Protein AF-A0A3C0BAQ3-F1 (afdb_monomer)

Secondary structure (DSSP, 8-state):
-HHHHHTT--SSTHHHHHHHHHHHHHHHHT-HHHHHHHHHHHHHH-TTSHHHHHHH-TTHHHHHHHHHHHHHHHHHHHHHHHHTT-HHHHHHHHHHHHHH---TTHHHHHHHHHHHHHHHHT-HHHHHHHHHHHHHH-TTSTHHHHHHHHHT----------------TTTHHHHHTT--TT----TTS-EEEEEEEETTTS-HHHHHHHHHHHHHHH-TTS--EEEEEESSSSEEEEEEEEESSHHHHHHHHHHHTT-TTTTTTPPTTSEEEEEEETTTHHHHHHH--HHHHHHHHIIIII--

Structure (mmCIF, N/CA/C/O backbone):
data_AF-A0A3C0BAQ3-F1
#
_entry.id   AF-A0A3C0BAQ3-F1
#
loop_
_atom_site.group_PDB
_atom_site.id
_atom_site.type_symbol
_atom_site.label_atom_id
_atom_site.label_alt_id
_atom_site.label_comp_id
_atom_site.label_asym_id
_atom_site.label_entity_id
_atom_site.label_seq_id
_atom_site.pdbx_PDB_ins_code
_atom_site.Cartn_x
_atom_site.Cartn_y
_atom_site.Cartn_z
_atom_site.occupancy
_atom_site.B_iso_or_equiv
_atom_site.auth_seq_id
_atom_site.auth_comp_id
_atom_site.auth_asym_id
_atom_site.auth_atom_id
_atom_site.pdbx_PDB_model_num
ATOM 1 N N . LEU A 1 1 ? 16.780 12.343 -34.657 1.00 46.44 1 LEU A N 1
ATOM 2 C CA . LEU A 1 1 ? 15.700 12.885 -33.794 1.00 46.44 1 LEU A CA 1
ATOM 3 C C . LEU A 1 1 ? 16.223 13.255 -32.402 1.00 46.44 1 LEU A C 1
ATOM 5 O O . LEU A 1 1 ? 16.114 14.409 -32.023 1.00 46.44 1 LEU A O 1
ATOM 9 N N . PHE A 1 2 ? 16.862 12.330 -31.676 1.00 35.12 2 PHE A N 1
ATOM 10 C CA . PHE A 1 2 ? 17.414 12.586 -30.334 1.00 35.12 2 PHE A CA 1
ATOM 11 C C . PHE A 1 2 ? 18.621 13.547 -30.295 1.00 35.12 2 PHE A C 1
ATOM 13 O O . PHE A 1 2 ? 18.712 14.374 -29.395 1.00 35.12 2 PHE A O 1
ATOM 20 N N . THR A 1 3 ? 19.489 13.535 -31.311 1.00 42.72 3 THR A N 1
ATOM 21 C CA . THR A 1 3 ? 20.582 14.519 -31.469 1.00 42.72 3 THR A CA 1
ATOM 22 C C . THR A 1 3 ? 20.078 15.954 -31.659 1.00 42.72 3 THR A C 1
ATOM 24 O O . THR A 1 3 ? 20.702 16.899 -31.191 1.00 42.72 3 THR A O 1
ATOM 27 N N . ALA A 1 4 ? 18.908 16.128 -32.281 1.00 43.91 4 ALA A N 1
ATOM 28 C CA . ALA A 1 4 ? 18.260 17.432 -32.418 1.00 43.91 4 ALA A CA 1
ATOM 29 C C . ALA A 1 4 ? 17.604 17.911 -31.107 1.00 43.91 4 ALA A C 1
ATOM 31 O O . ALA A 1 4 ? 17.442 19.113 -30.921 1.00 43.91 4 ALA A O 1
ATOM 32 N N . LEU A 1 5 ? 17.250 16.992 -30.196 1.00 39.38 5 LEU A N 1
ATOM 33 C CA . LEU A 1 5 ? 16.709 17.316 -28.870 1.00 39.38 5 LEU A CA 1
ATOM 34 C C . LEU A 1 5 ? 17.794 17.862 -27.926 1.00 39.38 5 LEU A C 1
ATOM 36 O O . LEU A 1 5 ? 17.538 18.832 -27.217 1.00 39.38 5 LEU A O 1
ATOM 40 N N . LEU A 1 6 ? 19.007 17.296 -27.975 1.00 43.72 6 LEU A N 1
ATOM 41 C CA . LEU A 1 6 ? 20.158 17.737 -27.171 1.00 43.72 6 LEU A CA 1
ATOM 42 C C . LEU A 1 6 ? 20.611 19.169 -27.501 1.00 43.72 6 LEU A C 1
ATOM 44 O O . LEU A 1 6 ? 20.984 19.912 -26.604 1.00 43.72 6 LEU A O 1
ATOM 48 N N . ASN A 1 7 ? 20.494 19.593 -28.763 1.00 50.94 7 ASN A N 1
ATOM 49 C CA . ASN A 1 7 ? 20.813 20.967 -29.172 1.00 50.94 7 ASN A CA 1
ATOM 50 C C . ASN A 1 7 ? 19.735 21.996 -28.791 1.00 50.94 7 ASN A C 1
ATOM 52 O O . ASN A 1 7 ? 19.979 23.196 -28.891 1.00 50.94 7 ASN A O 1
ATOM 56 N N . ARG A 1 8 ? 18.529 21.553 -28.409 1.00 44.53 8 ARG A N 1
ATOM 57 C CA . ARG A 1 8 ? 17.369 22.437 -28.204 1.00 44.53 8 ARG A CA 1
ATOM 58 C C . ARG A 1 8 ? 17.062 22.706 -26.729 1.00 44.53 8 ARG A C 1
ATOM 60 O O . ARG A 1 8 ? 16.444 23.723 -26.436 1.00 44.53 8 ARG A O 1
ATOM 67 N N . PHE A 1 9 ? 17.507 21.832 -25.823 1.00 42.53 9 PHE A N 1
ATOM 68 C CA . PHE A 1 9 ? 17.280 21.939 -24.377 1.00 42.53 9 PHE A CA 1
ATOM 69 C C . PHE A 1 9 ? 18.551 21.540 -23.603 1.00 42.53 9 PHE A C 1
ATOM 71 O O . PHE A 1 9 ? 18.625 20.424 -23.091 1.00 42.53 9 PHE A O 1
ATOM 78 N N . PRO A 1 10 ? 19.573 22.416 -23.562 1.00 46.62 10 PRO A N 1
ATOM 79 C CA . PRO A 1 10 ? 20.891 22.084 -23.013 1.00 46.62 10 PRO A CA 1
ATOM 80 C C . PRO A 1 10 ? 20.913 21.913 -21.485 1.00 46.62 10 PRO A C 1
ATOM 82 O O . PRO A 1 10 ? 21.817 21.262 -20.973 1.00 46.62 10 PRO A O 1
ATOM 85 N N . GLU A 1 11 ? 19.913 22.428 -20.759 1.00 50.59 11 GLU A N 1
ATOM 86 C CA . GLU A 1 11 ? 19.852 22.353 -19.293 1.00 50.59 11 GLU A CA 1
ATOM 87 C C . GLU A 1 11 ? 18.472 21.907 -18.794 1.00 50.59 11 GLU A C 1
ATOM 89 O O . GLU A 1 11 ? 17.565 22.721 -18.625 1.00 50.59 11 GLU A O 1
ATOM 94 N N . ASN A 1 12 ? 18.294 20.595 -18.610 1.00 53.91 12 ASN A N 1
ATOM 95 C CA . ASN A 1 12 ? 17.407 19.966 -17.618 1.00 53.91 12 ASN A CA 1
ATOM 96 C C . ASN A 1 12 ? 17.413 18.441 -17.807 1.00 53.91 12 ASN A C 1
ATOM 98 O O . ASN A 1 12 ? 17.810 17.958 -18.866 1.00 53.91 12 ASN A O 1
ATOM 102 N N . ASP A 1 13 ? 16.929 17.691 -16.815 1.00 50.94 13 ASP A N 1
ATOM 103 C CA . ASP A 1 13 ? 16.835 16.218 -16.705 1.00 50.94 13 ASP A CA 1
ATOM 104 C C . ASP A 1 13 ? 16.521 15.422 -17.991 1.00 50.94 13 ASP A C 1
ATOM 106 O O . ASP A 1 13 ? 16.865 14.241 -18.123 1.00 50.94 13 ASP A O 1
ATOM 110 N N . HIS A 1 14 ? 15.886 16.055 -18.975 1.00 53.97 14 HIS A N 1
ATOM 111 C CA . HIS A 1 14 ? 15.660 15.503 -20.306 1.00 53.97 14 HIS A CA 1
ATOM 112 C C . HIS A 1 14 ? 16.953 15.227 -21.088 1.00 53.97 14 HIS A C 1
ATOM 114 O O . HIS A 1 14 ? 17.003 14.223 -21.801 1.00 53.97 14 HIS A O 1
ATOM 120 N N . ALA A 1 15 ? 17.993 16.055 -20.955 1.00 61.75 15 ALA A N 1
ATOM 121 C CA . ALA A 1 15 ? 19.286 15.860 -21.613 1.00 61.75 15 ALA A CA 1
ATOM 122 C C . ALA A 1 15 ? 20.027 14.641 -21.041 1.00 61.75 15 ALA A C 1
ATOM 124 O O . ALA A 1 15 ? 20.515 13.804 -21.803 1.00 61.75 15 ALA A O 1
ATOM 125 N N . LEU A 1 16 ? 20.010 14.479 -19.714 1.00 60.41 16 LEU A N 1
ATOM 126 C CA . LEU A 1 16 ? 20.560 13.320 -19.007 1.00 60.41 16 LEU A CA 1
ATOM 127 C C . LEU A 1 16 ? 19.837 12.023 -19.405 1.00 60.41 16 LEU A C 1
ATOM 129 O O . LEU A 1 16 ? 20.467 11.068 -19.866 1.00 60.41 16 LEU A O 1
ATOM 133 N N . ARG A 1 17 ? 18.499 12.006 -19.326 1.00 57.09 17 ARG A N 1
ATOM 134 C CA . ARG A 1 17 ? 17.685 10.845 -19.725 1.00 57.09 17 ARG A CA 1
ATOM 135 C C . ARG A 1 17 ? 17.878 10.495 -21.205 1.00 57.09 17 ARG A C 1
ATOM 137 O O . ARG A 1 17 ? 18.041 9.326 -21.549 1.00 57.09 17 ARG A O 1
ATOM 144 N N . THR A 1 18 ? 17.889 11.498 -22.086 1.00 66.06 18 THR A N 1
ATOM 145 C CA . THR A 1 18 ? 18.110 11.306 -23.530 1.00 66.06 18 THR A CA 1
ATOM 146 C C . THR A 1 18 ? 19.499 10.743 -23.814 1.00 66.06 18 THR A C 1
ATOM 148 O O . THR A 1 18 ? 19.630 9.822 -24.619 1.00 66.06 18 THR A O 1
ATOM 151 N N . SER A 1 19 ? 20.524 11.235 -23.118 1.00 72.50 19 SER A N 1
ATOM 152 C CA . SER A 1 19 ? 21.897 10.741 -23.250 1.00 72.50 19 SER A CA 1
ATOM 153 C C . SER A 1 19 ? 22.014 9.284 -22.808 1.00 72.50 19 SER A C 1
ATOM 155 O O . SER A 1 19 ? 22.632 8.483 -23.507 1.00 72.50 19 SER A O 1
ATOM 157 N N . TYR A 1 20 ? 21.346 8.894 -21.716 1.00 72.00 20 TYR A N 1
ATOM 158 C CA . TYR A 1 20 ? 21.323 7.498 -21.272 1.00 72.00 20 TYR A CA 1
ATOM 159 C C . TYR A 1 20 ? 20.600 6.573 -22.261 1.00 72.00 20 TYR A C 1
ATOM 161 O O . TYR A 1 20 ? 21.055 5.459 -22.532 1.00 72.00 20 TYR A O 1
ATOM 169 N N . HIS A 1 21 ? 19.499 7.031 -22.862 1.00 56.56 21 HIS A N 1
ATOM 170 C CA . HIS A 1 21 ? 18.828 6.277 -23.922 1.00 56.56 21 HIS A CA 1
ATOM 171 C C . HIS A 1 21 ? 19.714 6.102 -25.160 1.00 56.56 21 HIS A C 1
ATOM 173 O O . HIS A 1 21 ? 19.769 5.001 -25.706 1.00 56.56 21 HIS A O 1
ATOM 179 N N . LEU A 1 22 ? 20.441 7.143 -25.571 1.00 69.31 22 LEU A N 1
ATOM 180 C CA . LEU A 1 22 ? 21.386 7.067 -26.686 1.00 69.31 22 LEU A CA 1
ATOM 181 C C . LEU A 1 22 ? 22.538 6.103 -26.390 1.00 69.31 22 LEU A C 1
ATOM 183 O O . LEU A 1 22 ? 22.820 5.246 -27.223 1.00 69.31 22 LEU A O 1
ATOM 187 N N . TYR A 1 23 ? 23.121 6.156 -25.188 1.00 80.81 23 TYR A N 1
ATOM 188 C CA . TYR A 1 23 ? 24.110 5.174 -24.730 1.00 80.81 23 TYR A CA 1
ATOM 189 C C . TYR A 1 23 ? 23.610 3.729 -24.916 1.00 80.81 23 TYR A C 1
ATOM 191 O O . TYR A 1 23 ? 24.309 2.900 -25.500 1.00 80.81 23 TYR A O 1
ATOM 199 N N 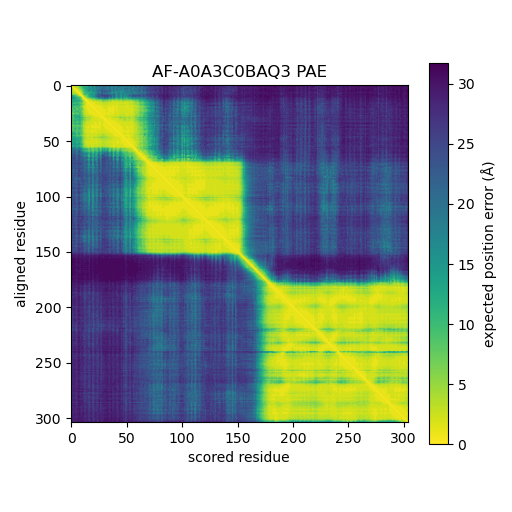. ARG A 1 24 ? 22.379 3.429 -24.476 1.00 66.81 24 ARG A N 1
ATOM 200 C CA . ARG A 1 24 ? 21.791 2.084 -24.596 1.00 66.81 24 ARG A CA 1
ATOM 201 C C . ARG A 1 24 ? 21.563 1.664 -26.047 1.00 66.81 24 ARG A C 1
ATOM 203 O O . ARG A 1 24 ? 21.886 0.536 -26.395 1.00 66.81 24 ARG A O 1
ATOM 210 N N . ILE A 1 25 ? 21.037 2.563 -26.879 1.00 63.22 25 ILE A N 1
ATOM 211 C CA . ILE A 1 25 ? 20.792 2.292 -28.302 1.00 63.22 25 ILE A CA 1
ATOM 212 C C . ILE A 1 25 ? 22.106 1.952 -29.012 1.00 63.22 25 ILE A C 1
ATOM 214 O O . ILE A 1 25 ? 22.175 0.937 -29.699 1.00 63.22 25 ILE A O 1
ATOM 218 N N . TYR A 1 26 ? 23.158 2.751 -28.814 1.00 76.62 26 TYR A N 1
ATOM 219 C CA . TYR A 1 26 ? 24.449 2.507 -29.463 1.00 76.62 26 TYR A CA 1
ATOM 220 C C . TYR A 1 26 ? 25.161 1.266 -28.924 1.00 76.62 26 TYR A C 1
ATOM 222 O O . TYR A 1 26 ? 25.770 0.532 -29.699 1.00 76.62 26 TYR A O 1
ATOM 230 N N . ARG A 1 27 ? 25.019 0.964 -27.626 1.00 73.94 27 ARG A N 1
ATOM 231 C CA . ARG A 1 27 ? 25.470 -0.311 -27.050 1.00 73.94 27 ARG A CA 1
ATOM 232 C C . ARG A 1 27 ? 24.806 -1.502 -27.746 1.00 73.94 27 ARG A C 1
ATOM 234 O O . ARG A 1 27 ? 25.501 -2.434 -28.134 1.00 73.94 27 ARG A O 1
ATOM 241 N N . ASP A 1 28 ? 23.486 -1.463 -27.913 1.00 61.75 28 ASP A N 1
ATOM 242 C CA . ASP A 1 28 ? 22.714 -2.562 -28.508 1.00 61.75 28 ASP A CA 1
ATOM 243 C C . ASP A 1 28 ? 22.972 -2.696 -30.025 1.00 61.75 28 ASP A C 1
ATOM 245 O O . ASP A 1 28 ? 22.854 -3.784 -30.583 1.00 61.75 28 ASP A O 1
ATOM 249 N N . GLN A 1 29 ? 23.380 -1.607 -30.686 1.00 80.81 29 GLN A N 1
ATOM 250 C CA . GLN A 1 29 ? 23.815 -1.583 -32.089 1.00 80.81 29 GLN A CA 1
ATOM 251 C C . GLN A 1 29 ? 25.288 -1.979 -32.293 1.00 80.81 29 GLN A C 1
ATOM 253 O O . GLN A 1 29 ? 25.715 -2.146 -33.434 1.00 80.81 29 GLN A O 1
ATOM 258 N N . GLY A 1 30 ? 26.073 -2.118 -31.219 1.00 77.31 30 GLY A N 1
ATOM 259 C CA . GLY A 1 30 ? 27.514 -2.385 -31.292 1.00 77.31 30 GLY A CA 1
ATOM 260 C C . GLY A 1 30 ? 28.364 -1.190 -31.748 1.00 77.31 30 GLY A C 1
ATOM 261 O O . GLY A 1 30 ? 29.534 -1.367 -32.085 1.00 77.31 30 GLY A O 1
ATOM 262 N N . ASP A 1 31 ? 27.808 0.025 -31.760 1.00 90.06 31 ASP A N 1
ATOM 263 C CA . ASP A 1 31 ? 28.529 1.255 -32.099 1.00 90.06 31 ASP A CA 1
ATOM 264 C C . ASP A 1 31 ? 29.307 1.761 -30.877 1.00 90.06 31 ASP A C 1
ATOM 266 O O . ASP A 1 31 ? 28.837 2.586 -30.088 1.00 90.06 31 ASP A O 1
ATOM 270 N N . SER A 1 32 ? 30.521 1.235 -30.711 1.00 83.19 32 SER A N 1
ATOM 271 C CA . SER A 1 32 ? 31.380 1.526 -29.561 1.00 83.19 32 SER A CA 1
ATOM 272 C C . SER A 1 32 ? 31.786 2.995 -29.440 1.00 83.19 32 SER A C 1
ATOM 274 O O . SER A 1 32 ? 32.018 3.468 -28.330 1.00 83.19 32 SER A O 1
ATOM 276 N N . VAL A 1 33 ? 31.863 3.727 -30.556 1.00 89.88 33 VAL A N 1
ATOM 277 C CA . VAL A 1 33 ? 32.314 5.126 -30.568 1.00 89.88 33 VAL A CA 1
ATOM 278 C C . VAL A 1 33 ? 31.232 6.025 -29.987 1.00 89.88 33 VAL A C 1
ATOM 280 O O . VAL A 1 33 ? 31.486 6.772 -29.041 1.00 89.88 33 VAL A O 1
ATOM 283 N N . ASN A 1 34 ? 30.007 5.920 -30.505 1.00 81.12 34 ASN A N 1
ATOM 284 C CA . ASN A 1 34 ? 28.896 6.712 -29.990 1.00 81.12 34 ASN A CA 1
ATOM 285 C C . ASN A 1 34 ? 28.472 6.243 -28.593 1.00 81.12 34 ASN A C 1
ATOM 287 O O . ASN A 1 34 ? 28.149 7.068 -27.740 1.00 81.12 34 ASN A O 1
ATOM 291 N N . MET A 1 35 ? 28.538 4.939 -28.314 1.00 87.88 35 MET A N 1
ATOM 292 C CA . MET A 1 35 ? 28.293 4.405 -26.974 1.00 87.88 35 MET A CA 1
ATOM 293 C C . MET A 1 35 ? 29.224 5.040 -25.932 1.00 87.88 35 MET A C 1
ATOM 295 O O . MET A 1 35 ? 28.738 5.534 -24.912 1.00 87.88 35 MET A O 1
ATOM 299 N N . GLN A 1 36 ? 30.532 5.099 -26.202 1.00 87.00 36 GLN A N 1
ATOM 300 C CA . GLN A 1 36 ? 31.497 5.696 -25.280 1.00 87.00 36 GLN A CA 1
ATOM 301 C C . GLN A 1 36 ? 31.287 7.211 -25.127 1.00 87.00 36 GLN A C 1
ATOM 303 O O . GLN A 1 36 ? 31.294 7.713 -24.007 1.00 87.00 36 GLN A O 1
ATOM 308 N N . LEU A 1 37 ? 30.990 7.921 -26.221 1.00 87.81 37 LEU A N 1
ATOM 309 C CA . LEU A 1 37 ? 30.700 9.358 -26.196 1.00 87.81 37 LEU A CA 1
ATOM 310 C C . LEU A 1 37 ? 29.561 9.709 -25.224 1.00 87.81 37 LEU A C 1
ATOM 312 O O . LEU A 1 37 ? 29.709 10.597 -24.385 1.00 87.81 37 LEU A O 1
ATOM 316 N N . TYR A 1 38 ? 28.424 9.011 -25.318 1.00 80.25 38 TYR A N 1
ATOM 317 C CA . TYR A 1 38 ? 27.285 9.278 -24.434 1.00 80.25 38 TYR A CA 1
ATOM 318 C C . TYR A 1 38 ? 27.522 8.785 -23.007 1.00 80.25 38 TYR A C 1
ATOM 320 O O . TYR A 1 38 ? 27.025 9.408 -22.070 1.00 80.25 38 TYR A O 1
ATOM 328 N N . LYS A 1 39 ? 28.309 7.717 -22.821 1.00 83.38 39 LYS A N 1
ATOM 329 C CA . LYS A 1 39 ? 28.743 7.277 -21.490 1.00 83.38 39 LYS A CA 1
ATOM 330 C C . LYS A 1 39 ? 29.549 8.372 -20.784 1.00 83.38 39 LYS A C 1
ATOM 332 O O . LYS A 1 39 ? 29.222 8.728 -19.654 1.00 83.38 39 LYS A O 1
ATOM 337 N N . ASP A 1 40 ? 30.547 8.933 -21.462 1.00 89.62 40 ASP A N 1
ATOM 338 C CA . ASP A 1 40 ? 31.419 9.968 -20.900 1.00 89.62 40 ASP A CA 1
ATOM 339 C C . ASP A 1 40 ? 30.666 11.280 -20.662 1.00 89.62 40 ASP A C 1
ATOM 341 O O . ASP A 1 40 ? 30.895 11.950 -19.656 1.00 89.62 40 ASP A O 1
ATOM 345 N N . LEU A 1 41 ? 29.711 11.625 -21.532 1.00 86.94 41 LEU A N 1
ATOM 346 C CA . LEU A 1 41 ? 28.836 12.782 -21.334 1.00 86.94 41 LEU A CA 1
ATOM 347 C C . LEU A 1 41 ? 28.026 12.660 -20.034 1.00 86.94 41 LEU A C 1
ATOM 349 O O . LEU A 1 41 ? 27.937 13.624 -19.276 1.00 86.94 41 LEU A O 1
ATOM 353 N N . ILE A 1 42 ? 27.472 11.478 -19.746 1.00 80.88 42 ILE A N 1
ATOM 354 C CA . ILE A 1 42 ? 26.683 11.239 -18.529 1.00 80.88 42 ILE A CA 1
ATOM 355 C C . ILE A 1 42 ? 27.570 11.275 -17.282 1.00 80.88 42 ILE A C 1
ATOM 357 O O . ILE A 1 42 ? 27.222 11.945 -16.314 1.00 80.88 42 ILE A O 1
ATOM 361 N N . ILE A 1 43 ? 28.713 10.585 -17.309 1.00 85.75 43 ILE A N 1
ATOM 362 C CA . ILE A 1 43 ? 29.617 10.488 -16.154 1.00 85.75 43 ILE A CA 1
ATOM 363 C C . ILE A 1 43 ? 30.223 11.851 -15.804 1.00 85.75 43 ILE A C 1
ATOM 365 O O . ILE A 1 43 ? 30.273 12.211 -14.632 1.00 85.75 43 ILE A O 1
ATOM 369 N N . ASN A 1 44 ? 30.648 12.622 -16.807 1.00 85.69 44 ASN A N 1
ATOM 370 C CA . ASN A 1 44 ? 31.307 13.908 -16.576 1.00 85.69 44 ASN A CA 1
ATOM 371 C C . ASN A 1 44 ? 30.311 15.047 -16.326 1.00 85.69 44 ASN A C 1
ATOM 373 O O . ASN A 1 44 ? 30.607 15.956 -15.557 1.00 85.69 44 ASN A O 1
ATOM 377 N N . GLY A 1 45 ? 29.147 15.018 -16.985 1.00 79.56 45 GLY A N 1
ATOM 378 C CA . GLY A 1 45 ? 28.133 16.066 -16.860 1.00 79.56 45 GLY A CA 1
ATOM 379 C C . GLY A 1 45 ? 27.208 15.896 -15.656 1.00 79.56 45 GLY A C 1
ATOM 380 O O . GLY A 1 45 ? 26.707 16.886 -15.132 1.00 79.56 45 GLY A O 1
ATOM 381 N N . TYR A 1 46 ? 26.983 14.655 -15.209 1.00 75.88 46 TYR A N 1
ATOM 382 C CA . TYR A 1 46 ? 26.011 14.327 -14.161 1.00 75.88 46 TYR A CA 1
ATOM 383 C C . TYR A 1 46 ? 26.540 13.259 -13.186 1.00 75.88 46 TYR A C 1
ATOM 385 O O . TYR A 1 46 ? 25.856 12.252 -12.969 1.00 75.88 46 TYR A O 1
ATOM 393 N N . PRO A 1 47 ? 27.733 13.446 -12.588 1.00 76.44 47 PRO A N 1
ATOM 394 C CA . PRO A 1 47 ? 28.432 12.414 -11.811 1.00 76.44 47 PRO A CA 1
ATOM 395 C C . PRO A 1 47 ? 27.616 11.855 -10.635 1.00 76.44 47 PRO A C 1
ATOM 397 O O . PRO A 1 47 ? 27.732 10.675 -10.310 1.00 76.44 47 PRO A O 1
ATOM 400 N N . ASP A 1 48 ? 26.745 12.670 -10.036 1.00 73.31 48 ASP A N 1
ATOM 401 C CA . ASP A 1 48 ? 25.920 12.268 -8.892 1.00 73.31 48 ASP A CA 1
ATOM 402 C C . ASP A 1 48 ? 24.606 11.574 -9.278 1.00 73.31 48 ASP A C 1
ATOM 404 O O . ASP A 1 48 ? 23.913 11.040 -8.406 1.00 73.31 48 ASP A O 1
ATOM 408 N N . SER A 1 49 ? 24.256 11.556 -10.567 1.00 70.38 49 SER A N 1
ATOM 409 C CA . SER A 1 49 ? 23.017 10.939 -11.042 1.00 70.38 49 SER A CA 1
ATOM 410 C C . SER A 1 49 ? 23.054 9.414 -10.951 1.00 70.38 49 SER A C 1
ATOM 412 O O . SER A 1 49 ? 24.098 8.789 -11.152 1.00 70.38 49 SER A O 1
ATOM 414 N N . ASP A 1 50 ? 21.888 8.797 -10.747 1.00 61.69 50 ASP A N 1
ATOM 415 C CA . ASP A 1 50 ? 21.763 7.335 -10.758 1.00 61.69 50 ASP A CA 1
ATOM 416 C C . ASP A 1 50 ? 22.266 6.739 -12.079 1.00 61.69 50 ASP A C 1
ATOM 418 O O . ASP A 1 50 ? 22.924 5.704 -12.081 1.00 61.69 50 ASP A O 1
ATOM 422 N N . TYR A 1 51 ? 22.050 7.422 -13.211 1.00 64.19 51 TYR A N 1
ATOM 423 C CA . TYR A 1 51 ? 22.575 6.991 -14.509 1.00 64.19 51 TYR A CA 1
ATOM 424 C C . TYR A 1 51 ? 24.108 6.963 -14.541 1.00 64.19 51 TYR A C 1
ATOM 426 O O . TYR A 1 51 ? 24.674 5.984 -15.020 1.00 64.19 51 TYR A O 1
ATOM 434 N N . ALA A 1 52 ? 24.791 7.989 -14.023 1.00 79.25 52 ALA A N 1
ATOM 435 C CA . ALA A 1 52 ? 26.252 7.995 -13.953 1.00 79.25 52 ALA A CA 1
ATOM 436 C C . ALA A 1 52 ? 26.770 6.892 -13.025 1.00 79.25 52 ALA A C 1
ATOM 438 O O . ALA A 1 52 ? 27.663 6.138 -13.411 1.00 79.25 52 ALA A O 1
ATOM 439 N N . LYS A 1 53 ? 26.150 6.720 -11.854 1.00 73.62 53 LYS A N 1
ATOM 440 C CA . LYS A 1 53 ? 26.520 5.677 -10.887 1.00 73.62 53 LYS A CA 1
ATOM 441 C C . LYS A 1 53 ? 26.322 4.261 -11.448 1.00 73.62 53 LYS A C 1
ATOM 443 O O . LYS A 1 53 ? 27.221 3.438 -11.306 1.00 73.62 53 LYS A O 1
ATOM 448 N N . ILE A 1 54 ? 25.234 4.004 -12.188 1.00 65.00 54 ILE A N 1
ATOM 449 C CA . ILE A 1 54 ? 24.995 2.739 -12.919 1.00 65.00 54 ILE A CA 1
ATOM 450 C C . ILE A 1 54 ? 26.068 2.486 -13.996 1.00 65.00 54 ILE A C 1
ATOM 452 O O . ILE A 1 54 ? 26.457 1.341 -14.230 1.00 65.00 54 ILE A O 1
ATOM 456 N N . LEU A 1 55 ? 26.530 3.532 -14.689 1.00 74.06 55 LEU A N 1
ATOM 457 C CA . LEU A 1 55 ? 27.517 3.416 -15.772 1.00 74.06 55 LEU A CA 1
ATOM 458 C C . LEU A 1 55 ? 28.960 3.246 -15.277 1.00 74.06 55 LEU A C 1
ATOM 460 O O . LEU A 1 55 ? 29.786 2.682 -16.008 1.00 74.06 55 LEU A O 1
ATOM 464 N N . ILE A 1 56 ? 29.260 3.761 -14.082 1.00 80.06 56 ILE A N 1
ATOM 465 C CA . ILE A 1 56 ? 30.551 3.629 -13.397 1.00 80.06 56 ILE A CA 1
ATOM 466 C C . ILE A 1 56 ? 30.649 2.257 -12.727 1.00 80.06 56 ILE A C 1
ATOM 468 O O . ILE A 1 56 ? 31.641 1.556 -12.921 1.00 80.06 56 ILE A O 1
ATOM 472 N N . ASP A 1 57 ? 29.611 1.860 -11.988 1.00 74.19 57 ASP A N 1
ATOM 473 C CA . ASP A 1 57 ? 29.542 0.586 -11.280 1.00 74.19 57 ASP A CA 1
ATOM 474 C C . ASP A 1 57 ? 28.277 -0.192 -11.694 1.00 74.19 57 ASP A C 1
ATOM 476 O O . ASP A 1 57 ? 27.177 0.082 -11.208 1.00 74.19 57 ASP A O 1
ATOM 480 N N . PRO A 1 58 ? 28.405 -1.218 -12.555 1.00 57.88 58 PRO A N 1
ATOM 481 C CA . PRO A 1 58 ? 27.286 -2.067 -12.960 1.00 57.88 58 PRO A CA 1
ATOM 482 C C . PRO A 1 58 ? 26.580 -2.786 -11.796 1.00 57.88 58 PRO A C 1
ATOM 484 O O . PRO A 1 58 ? 25.439 -3.227 -11.956 1.00 57.88 58 PRO A O 1
ATOM 487 N N . THR A 1 59 ? 27.226 -2.911 -10.628 1.00 57.62 59 THR A N 1
ATOM 488 C CA . THR A 1 59 ? 26.622 -3.486 -9.417 1.00 57.62 59 THR A CA 1
ATOM 489 C C . THR A 1 59 ? 25.782 -2.478 -8.633 1.00 57.62 59 THR A C 1
ATOM 491 O O . THR A 1 59 ? 24.912 -2.894 -7.867 1.00 57.62 59 THR A O 1
ATOM 494 N N . TYR A 1 60 ? 25.939 -1.174 -8.885 1.00 56.09 60 TYR A N 1
ATOM 495 C CA . TYR A 1 60 ? 25.147 -0.110 -8.265 1.00 56.09 60 TYR A CA 1
ATOM 496 C C . TYR A 1 60 ? 23.645 -0.289 -8.511 1.00 56.09 60 TYR A C 1
ATOM 498 O O . TYR A 1 60 ? 22.850 -0.090 -7.604 1.00 56.09 60 TYR A O 1
ATOM 506 N N . ASN A 1 61 ? 23.238 -0.763 -9.696 1.00 49.66 61 ASN A N 1
ATOM 507 C CA . ASN A 1 61 ? 21.828 -1.064 -9.974 1.00 49.66 61 ASN A CA 1
ATOM 508 C C . ASN A 1 61 ? 21.293 -2.211 -9.094 1.00 49.66 61 ASN A C 1
ATOM 510 O O . ASN A 1 61 ? 20.166 -2.156 -8.613 1.00 49.66 61 ASN A O 1
ATOM 514 N N . ALA A 1 62 ? 22.108 -3.242 -8.842 1.00 44.59 62 ALA A N 1
ATOM 515 C CA . ALA A 1 62 ? 21.742 -4.336 -7.943 1.00 44.59 62 ALA A CA 1
ATOM 516 C C . ALA A 1 62 ? 21.717 -3.881 -6.475 1.00 44.59 62 ALA A C 1
ATOM 518 O O . ALA A 1 62 ? 20.844 -4.309 -5.729 1.00 44.59 62 ALA A O 1
ATOM 519 N N . GLN A 1 63 ? 22.622 -2.983 -6.076 1.00 50.31 63 GLN A N 1
ATOM 520 C CA . GLN A 1 63 ? 22.644 -2.377 -4.742 1.00 50.31 63 GLN A CA 1
ATOM 521 C C . GLN A 1 63 ? 21.471 -1.411 -4.527 1.00 50.31 63 GLN A C 1
ATOM 523 O O . GLN A 1 63 ? 20.880 -1.423 -3.455 1.00 50.31 63 GLN A O 1
ATOM 528 N N . LEU A 1 64 ? 21.080 -0.634 -5.542 1.00 50.16 64 LEU A N 1
ATOM 529 C CA . LEU A 1 64 ? 19.919 0.258 -5.512 1.00 50.16 64 LEU A CA 1
ATOM 530 C C . LEU A 1 64 ? 18.614 -0.539 -5.445 1.00 50.16 64 LEU A C 1
ATOM 532 O O . LEU A 1 64 ? 17.780 -0.258 -4.593 1.00 50.16 64 LEU A O 1
ATOM 536 N N . LEU A 1 65 ? 18.460 -1.577 -6.275 1.00 45.25 65 LEU A N 1
ATOM 537 C CA . LEU A 1 65 ? 17.320 -2.496 -6.197 1.00 45.25 65 LEU A CA 1
ATOM 538 C C . LEU A 1 65 ? 17.297 -3.252 -4.861 1.00 45.25 65 LEU A C 1
ATOM 540 O O . LEU A 1 65 ? 16.233 -3.416 -4.275 1.00 45.25 65 LEU A O 1
ATOM 544 N N . ALA A 1 66 ? 18.450 -3.678 -4.337 1.00 45.50 66 ALA A N 1
ATOM 545 C CA . ALA A 1 66 ? 18.541 -4.303 -3.019 1.00 45.50 66 ALA A CA 1
ATOM 546 C C . ALA A 1 66 ? 18.203 -3.321 -1.888 1.00 45.50 66 ALA A C 1
ATOM 548 O O . ALA A 1 66 ? 17.518 -3.712 -0.951 1.00 45.50 66 ALA A O 1
ATOM 549 N N . ALA A 1 67 ? 18.621 -2.057 -1.983 1.00 48.00 67 ALA A N 1
ATOM 550 C CA . ALA A 1 67 ? 18.299 -1.009 -1.020 1.00 48.00 67 ALA A CA 1
ATOM 551 C C . ALA A 1 67 ? 16.815 -0.613 -1.078 1.00 48.00 67 ALA A C 1
ATOM 553 O O . ALA A 1 67 ? 16.199 -0.473 -0.026 1.00 48.00 67 ALA A O 1
ATOM 554 N N . GLN A 1 68 ? 16.219 -0.508 -2.272 1.00 47.38 68 GLN A N 1
ATOM 555 C CA . GLN A 1 68 ? 14.782 -0.275 -2.470 1.00 47.38 68 GLN A CA 1
ATOM 556 C C . GLN A 1 68 ? 13.944 -1.446 -1.935 1.00 47.38 68 GLN A C 1
ATOM 558 O O . GLN A 1 68 ? 13.019 -1.248 -1.149 1.00 47.38 68 GLN A O 1
ATOM 563 N N . ASN A 1 69 ? 14.330 -2.682 -2.260 1.00 52.06 69 ASN A N 1
ATOM 564 C CA . ASN A 1 69 ? 13.699 -3.875 -1.695 1.00 52.06 69 ASN A CA 1
ATOM 565 C C . ASN A 1 69 ? 13.891 -3.951 -0.171 1.00 52.06 69 ASN A C 1
ATOM 567 O O . ASN A 1 69 ? 12.993 -4.397 0.546 1.00 52.06 69 ASN A O 1
ATOM 571 N N . ARG A 1 70 ? 15.040 -3.497 0.351 1.00 69.00 70 ARG A N 1
ATOM 572 C CA . ARG A 1 70 ? 15.331 -3.502 1.788 1.00 69.00 70 ARG A CA 1
ATOM 573 C C . ARG A 1 70 ? 14.548 -2.438 2.545 1.00 69.00 70 ARG A C 1
ATOM 575 O O . ARG A 1 70 ? 14.011 -2.784 3.588 1.00 69.00 70 ARG A O 1
ATOM 582 N N . VAL A 1 71 ? 14.446 -1.198 2.058 1.00 69.56 71 VAL A N 1
ATOM 583 C CA . VAL A 1 71 ? 13.649 -0.152 2.728 1.00 69.56 71 VAL A CA 1
ATOM 584 C C . VAL A 1 71 ? 12.168 -0.515 2.735 1.00 69.56 71 VAL A C 1
ATOM 586 O O . VAL A 1 71 ? 11.495 -0.301 3.739 1.00 69.56 71 VAL A O 1
ATOM 589 N N . GLN A 1 72 ? 11.679 -1.157 1.671 1.00 54.25 72 GLN A N 1
ATOM 590 C CA . GLN A 1 72 ? 10.317 -1.676 1.624 1.00 54.25 72 GLN A CA 1
ATOM 591 C C . GLN A 1 72 ? 10.106 -2.828 2.618 1.00 54.25 72 GLN A C 1
ATOM 593 O O . GLN A 1 72 ? 9.169 -2.779 3.410 1.00 54.25 72 GLN A O 1
ATOM 598 N N . SER A 1 73 ? 11.020 -3.804 2.665 1.00 52.97 73 SER A N 1
ATOM 599 C CA . SER A 1 73 ? 10.968 -4.892 3.660 1.00 52.97 73 SER A CA 1
ATOM 600 C C . SER A 1 73 ? 11.063 -4.360 5.096 1.00 52.97 73 SER A C 1
ATOM 602 O O . SER A 1 73 ? 10.323 -4.788 5.975 1.00 52.97 73 SER A O 1
ATOM 604 N N . LEU A 1 74 ? 11.934 -3.375 5.338 1.00 61.78 74 LEU A N 1
ATOM 605 C CA . LEU A 1 74 ? 12.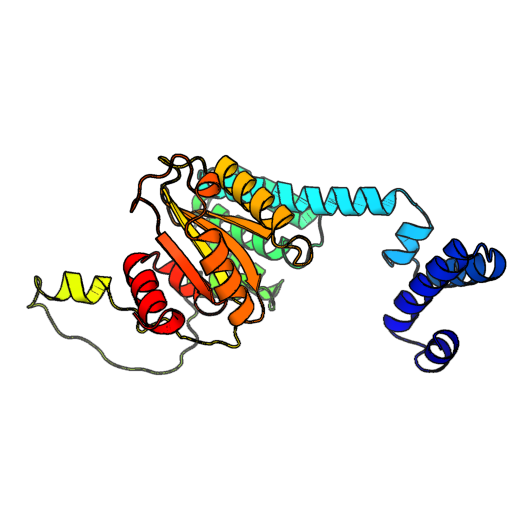081 -2.711 6.632 1.00 61.78 74 LEU A CA 1
ATOM 606 C C . LEU A 1 74 ? 10.804 -1.956 7.016 1.00 61.78 74 LEU A C 1
ATOM 608 O O . LEU A 1 74 ? 10.435 -1.927 8.189 1.00 61.78 74 LEU A O 1
ATOM 612 N N . TYR A 1 75 ? 10.103 -1.364 6.046 1.00 65.56 75 TYR A N 1
ATOM 613 C CA . TYR A 1 75 ? 8.825 -0.702 6.291 1.00 65.56 75 TYR A CA 1
ATOM 614 C C . TYR A 1 75 ? 7.758 -1.712 6.708 1.00 65.56 75 TYR A C 1
ATOM 616 O O . TYR A 1 75 ? 7.062 -1.488 7.696 1.00 65.56 75 TYR A O 1
ATOM 624 N N . GLU A 1 76 ? 7.683 -2.854 6.023 1.00 50.16 76 GLU A N 1
ATOM 625 C CA . GLU A 1 76 ? 6.795 -3.957 6.400 1.00 50.16 76 GLU A CA 1
ATOM 626 C C . GLU A 1 76 ? 7.110 -4.481 7.811 1.00 50.16 76 GLU A C 1
ATOM 628 O O . GLU A 1 76 ? 6.205 -4.612 8.634 1.00 50.16 76 GLU A O 1
ATOM 633 N N . GLU A 1 77 ? 8.387 -4.707 8.136 1.00 52.56 77 GLU A N 1
ATOM 634 C CA . GLU A 1 77 ? 8.847 -5.109 9.474 1.00 52.56 77 GLU A CA 1
ATOM 635 C C . GLU A 1 77 ? 8.465 -4.073 10.546 1.00 52.56 77 GLU A C 1
ATOM 637 O O . GLU A 1 77 ? 7.984 -4.427 11.625 1.00 52.56 77 GLU A O 1
ATOM 642 N N . THR A 1 78 ? 8.634 -2.785 10.238 1.00 61.69 78 THR A N 1
ATOM 643 C CA . THR A 1 78 ? 8.291 -1.663 11.128 1.00 61.69 78 THR A CA 1
ATOM 644 C C . THR A 1 78 ? 6.801 -1.578 11.379 1.00 61.69 78 THR A C 1
ATOM 646 O O . THR A 1 78 ? 6.377 -1.423 12.525 1.00 61.69 78 THR A O 1
ATOM 649 N N . TYR A 1 79 ? 6.006 -1.699 10.321 1.00 52.03 79 TYR A N 1
ATOM 650 C CA . TYR A 1 79 ? 4.559 -1.666 10.408 1.00 52.03 79 TYR A CA 1
ATOM 651 C C . TYR A 1 79 ? 4.035 -2.876 11.191 1.00 52.03 79 TYR A C 1
ATOM 653 O O . TYR A 1 79 ? 3.265 -2.711 12.129 1.00 52.03 79 TYR A O 1
ATOM 661 N N . LEU A 1 80 ? 4.542 -4.084 10.923 1.00 44.50 80 LEU A N 1
ATOM 662 C CA . LEU A 1 80 ? 4.195 -5.280 11.698 1.00 44.50 80 LEU A CA 1
ATOM 663 C C . LEU A 1 80 ? 4.574 -5.154 13.180 1.00 44.50 80 LEU A C 1
ATOM 665 O O . LEU A 1 80 ? 3.819 -5.595 14.047 1.00 44.50 80 LEU A O 1
ATOM 669 N N . ALA A 1 81 ? 5.733 -4.568 13.489 1.00 44.91 81 ALA A N 1
ATOM 670 C CA . ALA A 1 81 ? 6.131 -4.297 14.866 1.00 44.91 81 ALA A CA 1
ATOM 671 C C . ALA A 1 81 ? 5.178 -3.294 15.537 1.00 44.91 81 ALA A C 1
ATOM 673 O O . ALA A 1 81 ? 4.759 -3.511 16.674 1.00 44.91 81 ALA A O 1
ATOM 674 N N . PHE A 1 82 ? 4.801 -2.227 14.833 1.00 55.69 82 PHE A N 1
ATOM 675 C CA . PHE A 1 82 ? 3.836 -1.238 15.309 1.00 55.69 82 PHE A CA 1
ATOM 676 C C . PHE A 1 82 ? 2.473 -1.873 15.625 1.00 55.69 82 PHE A C 1
ATOM 678 O O . PHE A 1 82 ? 1.980 -1.724 16.743 1.00 55.69 82 PHE A O 1
ATOM 685 N N . GLU A 1 83 ? 1.923 -2.646 14.687 1.00 49.31 83 GLU A N 1
ATOM 686 C CA . GLU A 1 83 ? 0.633 -3.340 14.814 1.00 49.31 83 GLU A CA 1
ATOM 687 C C . GLU A 1 83 ? 0.626 -4.334 15.986 1.00 49.31 83 GLU A C 1
ATOM 689 O O . GLU A 1 83 ? -0.339 -4.430 16.736 1.00 49.31 83 GLU A O 1
ATOM 694 N N . ARG A 1 84 ? 1.745 -5.031 16.228 1.00 57.22 84 ARG A N 1
ATOM 695 C CA . ARG A 1 84 ? 1.902 -5.958 17.367 1.00 57.22 84 ARG A CA 1
ATOM 696 C C . ARG A 1 84 ? 2.124 -5.256 18.712 1.00 57.22 84 ARG A C 1
ATOM 698 O O . ARG A 1 84 ? 2.469 -5.915 19.695 1.00 57.22 84 ARG A O 1
ATOM 705 N N . GLY A 1 85 ? 2.021 -3.928 18.766 1.00 57.44 85 GLY A N 1
ATOM 706 C CA . GLY A 1 85 ? 2.322 -3.131 19.955 1.00 57.44 85 GLY A CA 1
ATOM 707 C C . GLY A 1 85 ? 3.804 -3.140 20.349 1.00 57.44 85 GLY A C 1
ATOM 708 O O . GLY A 1 85 ? 4.166 -2.683 21.435 1.00 57.44 85 GLY A O 1
ATOM 709 N N . GLN A 1 86 ? 4.691 -3.630 19.478 1.00 60.03 86 GLN A N 1
ATOM 710 C CA . GLN A 1 86 ? 6.143 -3.643 19.665 1.00 60.03 86 GLN A CA 1
ATOM 711 C C . GLN A 1 86 ? 6.726 -2.266 19.317 1.00 60.03 86 GLN A C 1
ATOM 713 O O . GLN A 1 86 ? 7.652 -2.126 18.518 1.00 60.03 86 GLN A O 1
ATOM 718 N N . TYR A 1 87 ? 6.187 -1.222 19.946 1.00 68.12 87 TYR A N 1
ATOM 719 C CA . TYR A 1 87 ? 6.458 0.177 19.615 1.00 68.12 87 TYR A CA 1
ATOM 720 C C . TYR A 1 87 ? 7.945 0.551 19.715 1.00 68.12 87 TYR A C 1
ATOM 722 O O . TYR A 1 87 ? 8.431 1.353 18.928 1.00 68.12 87 TYR A O 1
ATOM 730 N N . ARG A 1 88 ? 8.708 -0.060 20.636 1.00 61.22 88 ARG A N 1
ATOM 731 C CA . ARG A 1 88 ? 10.168 0.150 20.725 1.00 61.22 88 ARG A CA 1
ATOM 732 C C . ARG A 1 88 ? 10.904 -0.347 19.477 1.00 61.22 88 ARG A C 1
ATOM 734 O O . ARG A 1 88 ? 11.830 0.316 19.020 1.00 61.22 88 ARG A O 1
ATOM 741 N N . THR A 1 89 ? 10.476 -1.476 18.919 1.00 50.69 89 THR A N 1
ATOM 742 C CA . THR A 1 89 ? 11.018 -2.036 17.674 1.00 50.69 89 THR A CA 1
ATOM 743 C C . THR A 1 89 ? 10.615 -1.180 16.476 1.00 50.69 89 THR A C 1
ATOM 745 O O . THR A 1 89 ? 11.463 -0.855 15.652 1.00 50.69 89 THR A O 1
ATOM 748 N N . ALA A 1 90 ? 9.360 -0.721 16.426 1.00 56.50 90 ALA A N 1
ATOM 749 C CA . ALA A 1 90 ? 8.903 0.202 15.387 1.00 56.50 90 ALA A CA 1
ATOM 750 C C . ALA A 1 90 ? 9.701 1.521 15.388 1.00 56.50 90 ALA A C 1
ATOM 752 O O . ALA A 1 90 ? 10.100 2.006 14.331 1.00 56.50 90 ALA A O 1
ATOM 753 N N . ILE A 1 91 ? 10.012 2.074 16.567 1.00 73.62 91 ILE A N 1
ATOM 754 C CA . ILE A 1 91 ? 10.882 3.256 16.701 1.00 73.62 91 ILE A CA 1
ATOM 755 C C . ILE A 1 91 ? 12.293 2.962 16.185 1.00 73.62 91 ILE A C 1
ATOM 757 O O . ILE A 1 91 ? 12.847 3.775 15.448 1.00 73.62 91 ILE A O 1
ATOM 761 N N . LEU A 1 92 ? 12.873 1.815 16.558 1.00 64.31 92 LEU A N 1
ATOM 762 C CA . LEU A 1 92 ? 14.220 1.425 16.135 1.00 64.31 92 LEU A CA 1
ATOM 763 C C . LEU A 1 92 ? 14.330 1.362 14.608 1.00 64.31 92 LEU A C 1
ATOM 765 O O . LEU A 1 92 ? 15.192 2.024 14.035 1.00 64.31 92 LEU A O 1
ATOM 769 N N . TYR A 1 93 ? 13.434 0.622 13.959 1.00 69.25 93 TYR A N 1
ATOM 770 C CA . TYR A 1 93 ? 13.449 0.475 12.506 1.00 69.25 93 TYR A CA 1
ATOM 771 C C . TYR A 1 93 ? 13.098 1.772 11.778 1.00 69.25 93 TYR A C 1
ATOM 773 O O . TYR A 1 93 ? 13.693 2.077 10.748 1.00 69.25 93 TYR A O 1
ATOM 781 N N . SER A 1 94 ? 12.208 2.594 12.341 1.00 83.12 94 SER A N 1
ATOM 782 C CA . SER A 1 94 ? 11.932 3.919 11.780 1.00 83.12 94 SER A CA 1
ATOM 783 C C . SER A 1 94 ? 13.162 4.824 11.825 1.00 83.12 94 SER A C 1
ATOM 785 O O . SER A 1 94 ? 13.454 5.500 10.845 1.00 83.12 94 SER A O 1
ATOM 787 N N . ASN A 1 95 ? 13.925 4.814 12.922 1.00 83.06 95 ASN A N 1
ATOM 788 C CA . ASN A 1 95 ? 15.173 5.576 13.013 1.00 83.06 95 ASN A CA 1
ATOM 789 C C . ASN A 1 95 ? 16.237 5.053 12.037 1.00 83.06 95 ASN A C 1
ATOM 791 O O . ASN A 1 95 ? 16.936 5.856 11.417 1.00 83.06 95 ASN A O 1
ATOM 795 N N . GLU A 1 96 ? 16.352 3.728 11.885 1.00 75.94 96 GLU A N 1
ATOM 796 C CA . GLU A 1 96 ? 17.227 3.105 10.884 1.00 75.94 96 GLU A CA 1
ATOM 797 C C . GLU A 1 96 ? 16.852 3.577 9.476 1.00 75.94 96 GLU A C 1
ATOM 799 O O . GLU A 1 96 ? 17.725 4.011 8.725 1.00 75.94 96 GLU A O 1
ATOM 804 N N . ALA A 1 97 ? 15.562 3.555 9.139 1.00 80.25 97 ALA A N 1
ATOM 805 C CA . ALA A 1 97 ? 15.076 3.964 7.833 1.00 80.25 97 ALA A CA 1
ATOM 806 C C . ALA A 1 97 ? 15.352 5.450 7.551 1.00 80.25 97 ALA A C 1
ATOM 808 O O . ALA A 1 97 ? 15.973 5.783 6.545 1.00 80.25 97 ALA A O 1
ATOM 809 N N . ILE A 1 98 ? 14.957 6.333 8.475 1.00 91.94 98 ILE A N 1
ATOM 810 C CA . ILE A 1 98 ? 15.120 7.792 8.354 1.00 91.94 98 ILE A CA 1
ATOM 811 C C . ILE A 1 98 ? 16.599 8.191 8.234 1.00 91.94 98 ILE A C 1
ATOM 813 O O . ILE A 1 98 ? 16.917 9.154 7.543 1.00 91.94 98 ILE A O 1
ATOM 817 N N . SER A 1 99 ? 17.509 7.460 8.884 1.00 87.38 99 SER A N 1
ATOM 818 C CA . SER A 1 99 ? 18.941 7.795 8.865 1.00 87.38 99 SER A CA 1
ATOM 819 C C . SER A 1 99 ? 19.670 7.290 7.619 1.00 87.38 99 SER A C 1
ATOM 821 O O . SER A 1 99 ? 20.664 7.889 7.219 1.00 87.38 99 SER A O 1
ATOM 823 N N . ASN A 1 100 ? 19.223 6.172 7.033 1.00 77.88 100 ASN A N 1
ATOM 824 C CA . ASN A 1 100 ? 19.999 5.443 6.022 1.00 77.88 100 ASN A CA 1
ATOM 825 C C . ASN A 1 100 ? 19.382 5.453 4.617 1.00 77.88 100 ASN A C 1
ATOM 827 O O . ASN A 1 100 ? 20.051 5.047 3.668 1.00 77.88 100 ASN A O 1
ATOM 831 N N . TYR A 1 101 ? 18.135 5.902 4.457 1.00 79.88 101 TYR A N 1
ATOM 832 C CA . TYR A 1 101 ? 17.435 5.894 3.172 1.00 79.88 101 TYR A CA 1
ATOM 833 C C . TYR A 1 101 ? 16.817 7.264 2.869 1.00 79.88 101 TYR A C 1
ATOM 835 O O . TYR A 1 101 ? 16.533 8.048 3.769 1.00 79.88 101 TYR A O 1
ATOM 843 N N . GLN A 1 102 ? 16.611 7.556 1.581 1.00 83.38 102 GLN A N 1
ATOM 844 C CA . GLN A 1 102 ? 16.103 8.848 1.088 1.00 83.38 102 GLN A CA 1
ATOM 845 C C . GLN A 1 102 ? 14.830 8.684 0.236 1.00 83.38 102 GLN A C 1
ATOM 847 O O . GLN A 1 102 ? 14.563 9.470 -0.670 1.00 83.38 102 GLN A O 1
ATOM 852 N N . ASP A 1 103 ? 14.046 7.633 0.497 1.00 82.25 103 ASP A N 1
ATOM 853 C CA . ASP A 1 103 ? 12.809 7.364 -0.240 1.00 82.25 103 ASP A CA 1
ATOM 854 C C . ASP A 1 103 ? 11.720 8.397 0.104 1.00 82.25 103 ASP A C 1
ATOM 856 O O . ASP A 1 103 ? 11.183 8.418 1.214 1.00 82.25 103 ASP A O 1
ATOM 860 N N . ALA A 1 104 ? 11.367 9.242 -0.866 1.00 76.56 104 ALA A N 1
ATOM 861 C CA . ALA A 1 104 ? 10.412 10.335 -0.682 1.00 76.56 104 ALA A CA 1
ATOM 862 C C . ALA A 1 104 ? 8.986 9.876 -0.311 1.00 76.56 104 ALA A C 1
ATOM 864 O O . ALA A 1 104 ? 8.198 10.680 0.187 1.00 76.56 104 ALA A O 1
ATOM 865 N N . THR A 1 105 ? 8.647 8.602 -0.533 1.00 73.94 105 THR A N 1
ATOM 866 C CA . THR A 1 105 ? 7.332 8.036 -0.206 1.00 73.94 105 THR A CA 1
ATOM 867 C C . THR A 1 105 ? 7.351 7.352 1.159 1.00 73.94 105 THR A C 1
ATOM 869 O O . THR A 1 105 ? 6.458 7.570 1.979 1.00 73.94 105 THR A O 1
ATOM 872 N N . LEU A 1 106 ? 8.363 6.523 1.428 1.00 75.81 106 LEU A N 1
ATOM 873 C CA . LEU A 1 106 ? 8.418 5.686 2.627 1.00 75.81 106 LEU A CA 1
ATOM 874 C C . LEU A 1 106 ? 8.972 6.420 3.849 1.00 75.81 106 LEU A C 1
ATOM 876 O O . LEU A 1 106 ? 8.473 6.193 4.951 1.00 75.81 106 LEU A O 1
ATOM 880 N N . ILE A 1 107 ? 9.951 7.316 3.693 1.00 93.75 107 ILE A N 1
ATOM 881 C CA . ILE A 1 107 ? 10.558 8.028 4.832 1.00 93.75 107 ILE A CA 1
ATOM 882 C C . ILE A 1 107 ? 9.532 8.832 5.650 1.00 93.75 107 ILE A C 1
ATOM 884 O O . ILE A 1 107 ? 9.512 8.673 6.876 1.00 93.75 107 ILE A O 1
ATOM 888 N N . PRO A 1 108 ? 8.608 9.600 5.040 1.00 83.81 108 PRO A N 1
ATOM 889 C CA . PRO A 1 108 ? 7.534 10.247 5.792 1.00 83.81 108 PRO A CA 1
ATOM 890 C C . PRO A 1 108 ? 6.648 9.251 6.558 1.00 83.81 108 PRO A C 1
ATOM 892 O O . PRO A 1 108 ? 6.232 9.518 7.686 1.00 83.81 108 PRO A O 1
ATOM 895 N N . ARG A 1 109 ? 6.391 8.063 5.991 1.00 83.00 109 ARG A N 1
ATOM 896 C CA . ARG A 1 109 ? 5.598 7.013 6.650 1.00 83.00 109 ARG A CA 1
ATOM 897 C C . ARG A 1 109 ? 6.329 6.400 7.847 1.00 83.00 109 ARG A C 1
ATOM 899 O O . ARG A 1 109 ? 5.695 6.143 8.869 1.00 83.00 109 ARG A O 1
ATOM 906 N N . PHE A 1 110 ? 7.647 6.212 7.769 1.00 90.38 110 PHE A N 1
ATOM 907 C CA . PHE A 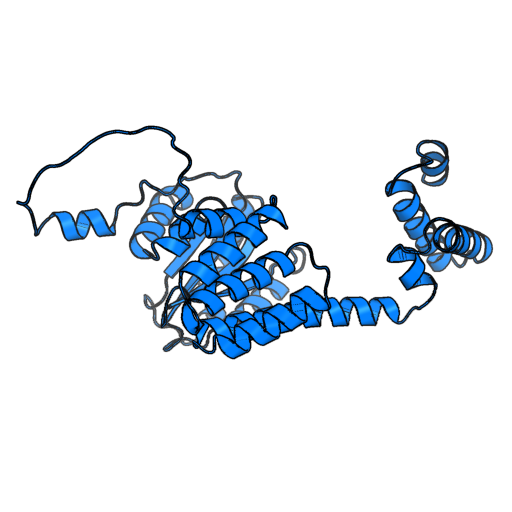1 110 ? 8.461 5.837 8.932 1.00 90.38 110 PHE A CA 1
ATOM 908 C C . PHE A 1 110 ? 8.435 6.918 10.014 1.00 90.38 110 PHE A C 1
ATOM 910 O O . PHE A 1 110 ? 8.254 6.602 11.189 1.00 90.38 110 PHE A O 1
ATOM 917 N N . ALA A 1 111 ? 8.557 8.194 9.634 1.00 91.25 111 ALA A N 1
ATOM 918 C CA . ALA A 1 111 ? 8.459 9.306 10.578 1.00 91.25 111 ALA A CA 1
ATOM 919 C C . ALA A 1 111 ? 7.101 9.314 11.300 1.00 91.25 111 ALA A C 1
ATOM 921 O O . ALA A 1 111 ? 7.044 9.513 12.515 1.00 91.25 111 ALA A O 1
ATOM 922 N N . PHE A 1 112 ? 6.017 9.002 10.585 1.00 86.69 112 PHE A N 1
ATOM 923 C CA . PHE A 1 112 ? 4.684 8.883 11.169 1.00 86.69 112 PHE A CA 1
ATOM 924 C C . PHE A 1 112 ? 4.601 7.727 12.177 1.00 86.69 112 PHE A C 1
ATOM 926 O O . PHE A 1 112 ? 4.196 7.930 13.324 1.00 86.69 112 PHE A O 1
ATOM 933 N N . LEU A 1 113 ? 5.040 6.522 11.789 1.00 77.88 113 LEU A N 1
ATOM 934 C CA . LEU A 1 113 ? 5.037 5.347 12.671 1.00 77.88 113 LEU A CA 1
ATOM 935 C C . LEU A 1 113 ? 5.896 5.567 13.921 1.00 77.88 113 LEU A C 1
ATOM 937 O O . LEU A 1 113 ? 5.485 5.195 15.025 1.00 77.88 113 LEU A O 1
ATOM 941 N N . LYS A 1 114 ? 7.051 6.226 13.779 1.00 93.62 114 LYS A N 1
ATOM 942 C CA . LYS A 1 114 ? 7.894 6.657 14.900 1.00 93.62 114 LYS A CA 1
ATOM 943 C C . LYS A 1 114 ? 7.129 7.585 15.841 1.00 93.62 114 LYS A C 1
ATOM 945 O O . LYS A 1 114 ? 7.098 7.321 17.042 1.00 93.62 114 LYS A O 1
ATOM 950 N N . ALA A 1 115 ? 6.501 8.639 15.317 1.00 87.56 115 ALA A N 1
ATOM 951 C CA . ALA A 1 115 ? 5.785 9.631 16.116 1.00 87.56 115 ALA A CA 1
ATOM 952 C C . ALA A 1 115 ? 4.665 8.990 16.951 1.00 87.56 115 ALA A C 1
ATOM 954 O O . ALA A 1 115 ? 4.587 9.197 18.166 1.00 87.56 115 ALA A O 1
ATOM 955 N N . VAL A 1 116 ? 3.842 8.139 16.331 1.00 75.94 116 VAL A N 1
ATOM 956 C CA . VAL A 1 116 ? 2.748 7.445 17.028 1.00 75.94 116 VAL A CA 1
ATOM 957 C C . VAL A 1 116 ? 3.286 6.440 18.054 1.00 75.94 116 VAL A C 1
ATOM 959 O O . VAL A 1 116 ? 2.788 6.370 19.180 1.00 75.94 116 VAL A O 1
ATOM 962 N N . SER A 1 117 ? 4.354 5.710 17.719 1.00 79.38 117 SER A N 1
ATOM 963 C CA . SER A 1 117 ? 5.014 4.777 18.645 1.00 79.38 117 SER A CA 1
ATOM 964 C C . SER A 1 117 ? 5.613 5.479 19.867 1.00 79.38 117 SER A C 1
ATOM 966 O O . SER A 1 117 ? 5.531 4.962 20.985 1.00 79.38 117 SER A O 1
ATOM 968 N N . LEU A 1 118 ? 6.191 6.671 19.686 1.00 73.12 118 LEU A N 1
ATOM 969 C CA . LEU A 1 118 ? 6.687 7.507 20.784 1.00 73.12 118 LEU A CA 1
ATOM 970 C C . LEU A 1 118 ? 5.540 7.986 21.680 1.00 73.12 118 LEU A C 1
ATOM 972 O O . LEU A 1 118 ? 5.688 8.002 22.901 1.00 73.12 118 LEU A O 1
ATOM 976 N N . GLY A 1 119 ? 4.367 8.261 21.107 1.00 71.25 119 GLY A N 1
ATOM 977 C CA . GLY A 1 119 ? 3.142 8.533 21.864 1.00 71.25 119 GLY A CA 1
ATOM 978 C C . GLY A 1 119 ? 2.745 7.408 22.809 1.00 71.25 119 GLY A C 1
ATOM 979 O O . GLY A 1 119 ? 2.379 7.650 23.957 1.00 71.25 119 GLY A O 1
ATOM 980 N N . LYS A 1 120 ? 2.856 6.165 22.332 1.00 72.38 120 LYS A N 1
ATOM 981 C CA . LYS A 1 120 ? 2.509 4.955 23.091 1.00 72.38 120 LYS A CA 1
ATOM 982 C C . LYS A 1 120 ? 3.557 4.550 24.128 1.00 72.38 120 LYS A C 1
ATOM 984 O O . LYS A 1 120 ? 3.217 3.854 25.079 1.00 72.38 120 LYS A O 1
ATOM 989 N N . THR A 1 121 ? 4.818 4.940 23.944 1.00 70.62 121 THR A N 1
ATOM 990 C CA . THR A 1 121 ? 5.937 4.503 24.804 1.00 70.62 121 THR A CA 1
ATOM 991 C C . THR A 1 121 ? 6.461 5.573 25.748 1.00 70.62 121 THR A C 1
ATOM 993 O O . THR A 1 121 ? 7.061 5.223 26.763 1.00 70.62 121 THR A O 1
ATOM 996 N N . MET A 1 122 ? 6.254 6.850 25.426 1.00 80.44 122 MET A N 1
ATOM 997 C CA . MET A 1 122 ? 6.731 7.984 26.213 1.00 80.44 122 MET A CA 1
ATOM 998 C C . MET A 1 122 ? 5.569 8.858 26.678 1.00 80.44 122 MET A C 1
ATOM 1000 O O . MET A 1 122 ? 5.177 8.787 27.840 1.00 80.44 122 MET A O 1
ATOM 1004 N N . SER A 1 123 ? 5.025 9.699 25.797 1.00 77.88 123 SER A N 1
ATOM 1005 C CA . SER A 1 123 ? 3.918 10.594 26.135 1.00 77.88 123 SER A CA 1
ATOM 1006 C C . SER A 1 123 ? 3.209 11.120 24.890 1.00 77.88 123 SER A C 1
ATOM 1008 O O . SER A 1 123 ? 3.811 11.259 23.823 1.00 77.88 123 SER A O 1
ATOM 1010 N N . THR A 1 124 ? 1.942 11.499 25.048 1.00 72.69 124 THR A N 1
ATOM 1011 C CA . THR A 1 124 ? 1.157 12.160 23.997 1.00 72.69 124 THR A CA 1
ATOM 1012 C C . THR A 1 124 ? 1.816 13.451 23.505 1.00 72.69 124 THR A C 1
ATOM 1014 O O . THR A 1 124 ? 1.761 13.742 22.313 1.00 72.69 124 THR A 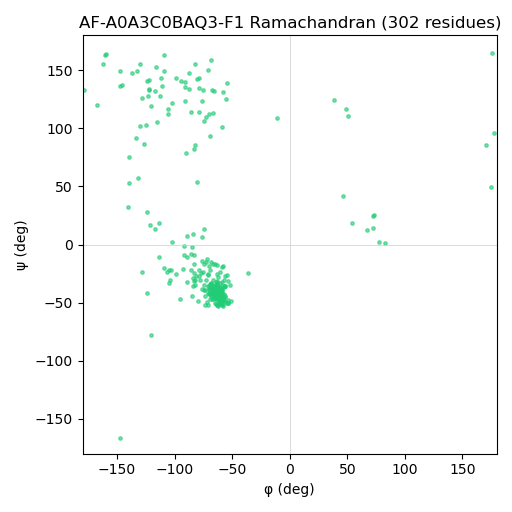O 1
ATOM 1017 N N . ASP A 1 125 ? 2.475 14.211 24.383 1.00 77.81 125 ASP A N 1
ATOM 1018 C CA . ASP A 1 125 ? 3.155 15.451 23.995 1.00 77.81 125 ASP A CA 1
ATOM 1019 C C . ASP A 1 125 ? 4.355 15.176 23.083 1.00 77.81 125 ASP A C 1
ATOM 1021 O O . ASP A 1 125 ? 4.539 15.873 22.086 1.00 77.81 125 ASP A O 1
ATOM 1025 N N . THR A 1 126 ? 5.109 14.102 23.345 1.00 77.75 126 THR A N 1
ATOM 1026 C CA . THR A 1 126 ? 6.190 13.639 22.458 1.00 77.75 126 THR A CA 1
ATOM 1027 C C . THR A 1 126 ? 5.663 13.310 21.061 1.00 77.75 126 THR A C 1
ATOM 1029 O O . THR A 1 126 ? 6.247 13.741 20.071 1.00 77.75 126 THR A O 1
ATOM 1032 N N . MET A 1 127 ? 4.528 12.611 20.964 1.00 84.38 127 MET A N 1
ATOM 1033 C CA . MET A 1 127 ? 3.894 12.324 19.670 1.00 84.38 127 MET A CA 1
ATOM 1034 C C . MET A 1 127 ? 3.510 13.603 18.930 1.00 84.38 127 MET A C 1
ATOM 1036 O O . MET A 1 127 ? 3.792 13.723 17.744 1.00 84.38 127 MET A O 1
ATOM 1040 N N . LYS A 1 128 ? 2.897 14.574 19.617 1.00 79.50 128 LYS A N 1
ATOM 1041 C CA . LYS A 1 128 ? 2.495 15.842 18.992 1.00 79.50 128 LYS A CA 1
ATOM 1042 C C . LYS A 1 128 ? 3.692 16.620 18.446 1.00 79.50 128 LYS A C 1
ATOM 1044 O O . LYS A 1 128 ? 3.594 17.187 17.363 1.00 79.50 128 LYS A O 1
ATOM 1049 N N . VAL A 1 129 ? 4.809 16.646 19.175 1.00 90.81 129 VAL A N 1
ATOM 1050 C CA . VAL A 1 129 ? 6.049 17.294 18.716 1.00 90.81 129 VAL A CA 1
ATOM 1051 C C . VAL A 1 129 ? 6.568 16.629 17.441 1.00 90.81 129 VAL A C 1
ATOM 1053 O O . VAL A 1 129 ? 6.816 17.319 16.456 1.00 90.81 129 VAL A O 1
ATOM 1056 N N . GLU A 1 130 ? 6.663 15.300 17.420 1.00 87.75 130 GLU A N 1
ATOM 1057 C CA . GLU A 1 130 ? 7.167 14.560 16.256 1.00 87.75 130 GLU A CA 1
ATOM 1058 C C . GLU A 1 130 ? 6.222 14.650 15.046 1.00 87.75 130 GLU A C 1
ATOM 1060 O O . GLU A 1 130 ? 6.684 14.761 13.915 1.00 87.75 130 GLU A O 1
ATOM 1065 N N . LEU A 1 131 ? 4.900 14.669 15.258 1.00 83.25 131 LEU A N 1
ATOM 1066 C CA . LEU A 1 131 ? 3.928 14.871 14.176 1.00 83.25 131 LEU A CA 1
ATOM 1067 C C . LEU A 1 131 ? 4.026 16.275 13.568 1.00 83.25 131 LEU A C 1
ATOM 1069 O O . LEU A 1 131 ? 3.960 16.414 12.351 1.00 83.25 131 LEU A O 1
ATOM 1073 N N . LYS A 1 132 ? 4.235 17.315 14.384 1.00 92.56 132 LYS A N 1
ATOM 1074 C CA . LYS A 1 132 ? 4.489 18.673 13.872 1.00 92.56 132 LYS A CA 1
ATOM 1075 C C . LYS A 1 132 ? 5.791 18.742 13.083 1.00 92.56 132 LYS A C 1
ATOM 1077 O O . LYS A 1 132 ? 5.831 19.375 12.033 1.00 92.56 132 LYS A O 1
ATOM 1082 N N . GLN A 1 133 ? 6.831 18.066 13.566 1.00 92.06 133 GLN A N 1
ATOM 1083 C CA . GLN A 1 133 ? 8.103 17.969 12.859 1.00 92.06 133 GLN A CA 1
ATOM 1084 C C . GLN A 1 133 ? 7.927 17.282 11.496 1.00 92.06 133 GLN A C 1
ATOM 1086 O O . GLN A 1 133 ? 8.368 17.816 10.487 1.00 92.06 133 GLN A O 1
ATOM 1091 N N . LEU A 1 134 ? 7.187 16.172 11.444 1.00 89.56 134 LEU A N 1
ATOM 1092 C CA . LEU A 1 134 ? 6.845 15.480 10.200 1.00 89.56 134 LEU A CA 1
ATOM 1093 C C . LEU A 1 134 ? 6.137 16.393 9.194 1.00 89.56 134 LEU A C 1
ATOM 1095 O O . LEU A 1 134 ? 6.483 16.369 8.015 1.00 89.56 134 LEU A O 1
ATOM 1099 N N . ILE A 1 135 ? 5.165 17.195 9.641 1.00 89.00 135 ILE A N 1
ATOM 1100 C CA . ILE A 1 135 ? 4.436 18.128 8.766 1.00 89.00 135 ILE A CA 1
ATOM 1101 C C . ILE A 1 135 ? 5.383 19.175 8.168 1.00 89.00 135 ILE A C 1
ATOM 1103 O O . ILE A 1 135 ? 5.253 19.516 6.993 1.00 89.00 135 ILE A O 1
ATOM 1107 N N . ASN A 1 136 ? 6.342 19.663 8.958 1.00 94.81 136 ASN A N 1
ATOM 1108 C CA . ASN A 1 136 ? 7.329 20.639 8.502 1.00 94.81 136 ASN A CA 1
ATOM 1109 C C . ASN A 1 136 ? 8.345 20.028 7.528 1.00 94.81 136 ASN A C 1
ATOM 1111 O O . ASN A 1 136 ? 8.679 20.657 6.526 1.00 94.81 136 ASN A O 1
ATOM 1115 N N . ASP A 1 137 ? 8.816 18.814 7.813 1.00 90.62 137 ASP A N 1
ATOM 1116 C CA . ASP A 1 137 ? 9.866 18.152 7.034 1.00 90.62 137 ASP A CA 1
ATOM 1117 C C . ASP A 1 137 ? 9.329 17.564 5.719 1.00 90.62 137 ASP A C 1
ATOM 1119 O O . ASP A 1 137 ? 10.043 17.523 4.716 1.00 90.62 137 ASP A O 1
ATOM 1123 N N . TYR A 1 138 ? 8.058 17.141 5.695 1.00 88.12 138 TYR A N 1
ATOM 1124 C CA . TYR A 1 138 ? 7.437 16.451 4.559 1.00 88.12 138 TYR A CA 1
ATOM 1125 C C . TYR A 1 138 ? 6.065 17.035 4.174 1.00 88.12 138 TYR A C 1
ATOM 1127 O O . TYR A 1 138 ? 5.082 16.295 4.103 1.00 88.12 138 TYR A O 1
ATOM 1135 N N . PRO A 1 139 ? 5.960 18.336 3.852 1.00 87.50 139 PRO A N 1
ATOM 1136 C CA . PRO A 1 139 ? 4.679 19.042 3.714 1.00 87.50 139 PRO A CA 1
ATOM 1137 C C . PRO A 1 139 ? 3.785 18.549 2.566 1.00 87.50 139 PRO A C 1
ATOM 1139 O O . PRO A 1 139 ? 2.605 18.880 2.527 1.00 87.50 139 PRO A O 1
ATOM 1142 N N . GLN A 1 140 ? 4.342 17.805 1.608 1.00 82.50 140 GLN A N 1
ATOM 1143 C CA . GLN A 1 140 ? 3.624 17.243 0.455 1.00 82.50 140 GLN A CA 1
ATOM 1144 C C . GLN A 1 140 ? 3.310 15.749 0.616 1.00 82.50 140 GLN A C 1
ATOM 1146 O O . GLN A 1 140 ? 2.792 15.125 -0.306 1.00 82.50 140 GLN A O 1
ATOM 1151 N N . SER A 1 141 ? 3.665 15.150 1.754 1.00 76.69 141 SER A N 1
ATOM 1152 C CA . SER A 1 141 ? 3.434 13.730 1.981 1.00 76.69 141 SER A CA 1
ATOM 1153 C C . SER A 1 141 ? 1.980 13.452 2.356 1.00 76.69 141 SER A C 1
ATOM 1155 O O . SER A 1 141 ? 1.378 14.185 3.136 1.00 76.69 141 SER A O 1
ATOM 1157 N N . GLU A 1 142 ? 1.437 12.333 1.880 1.00 72.75 142 GLU A N 1
ATOM 1158 C CA . GLU A 1 142 ? 0.094 11.859 2.240 1.00 72.75 142 GLU A CA 1
ATOM 1159 C C . GLU A 1 142 ? -0.100 11.679 3.758 1.00 72.75 142 GLU A C 1
ATOM 1161 O O . GLU A 1 142 ? -1.215 11.826 4.251 1.00 72.75 142 GLU A O 1
ATOM 1166 N N . VAL A 1 143 ? 0.974 11.416 4.522 1.00 68.00 143 VAL A N 1
ATOM 1167 C CA . VAL A 1 143 ? 0.897 11.229 5.983 1.00 68.00 143 VAL A CA 1
ATOM 1168 C C . VAL A 1 143 ? 0.628 12.522 6.756 1.00 68.00 143 VAL A C 1
ATOM 1170 O O . VAL A 1 143 ? 0.275 12.467 7.933 1.00 68.00 143 VAL A O 1
ATOM 1173 N N . VAL A 1 144 ? 0.750 13.682 6.104 1.00 73.94 144 VAL A N 1
ATOM 1174 C CA . VAL A 1 144 ? 0.488 15.001 6.701 1.00 73.94 144 VAL A CA 1
ATOM 1175 C C . VAL A 1 144 ? -0.968 15.139 7.129 1.00 73.94 144 VAL A C 1
ATOM 1177 O O . VAL A 1 144 ? -1.236 15.609 8.233 1.00 73.94 144 VAL A O 1
ATOM 1180 N N . GLU A 1 145 ? -1.908 14.677 6.306 1.00 68.94 145 GLU A N 1
ATOM 1181 C CA . GLU A 1 145 ? -3.338 14.736 6.631 1.00 68.94 145 GLU A CA 1
ATOM 1182 C C . GLU A 1 145 ? -3.663 13.889 7.869 1.00 68.94 145 GLU A C 1
ATOM 1184 O O . GLU A 1 145 ? -4.373 14.324 8.776 1.00 68.94 145 GLU A O 1
ATOM 1189 N N . TYR A 1 146 ? -3.051 12.707 7.977 1.00 59.06 146 TYR A N 1
ATOM 1190 C CA . TYR A 1 146 ? -3.182 11.852 9.157 1.00 59.06 146 TYR A CA 1
ATOM 1191 C C . TYR A 1 146 ? -2.542 12.487 10.400 1.00 59.06 146 TYR A C 1
ATOM 1193 O O . TYR A 1 146 ? -3.094 12.392 11.497 1.00 59.06 146 TYR A O 1
ATOM 1201 N N . ALA A 1 147 ? -1.397 13.159 10.244 1.00 72.62 147 ALA A N 1
ATOM 1202 C CA . ALA A 1 147 ? -0.736 13.873 11.331 1.00 72.62 147 ALA A CA 1
ATOM 1203 C C . ALA A 1 147 ? -1.598 15.035 11.855 1.00 72.62 147 ALA A C 1
ATOM 1205 O O . ALA A 1 147 ? -1.790 15.143 13.067 1.00 72.62 147 ALA A O 1
ATOM 1206 N N . ARG A 1 148 ? -2.185 15.847 10.964 1.00 78.12 148 ARG A N 1
ATOM 1207 C CA . ARG A 1 148 ? -3.104 16.948 11.318 1.00 78.12 148 ARG A CA 1
ATOM 1208 C C . ARG A 1 148 ? -4.348 16.451 12.047 1.00 78.12 148 ARG A C 1
ATOM 1210 O O 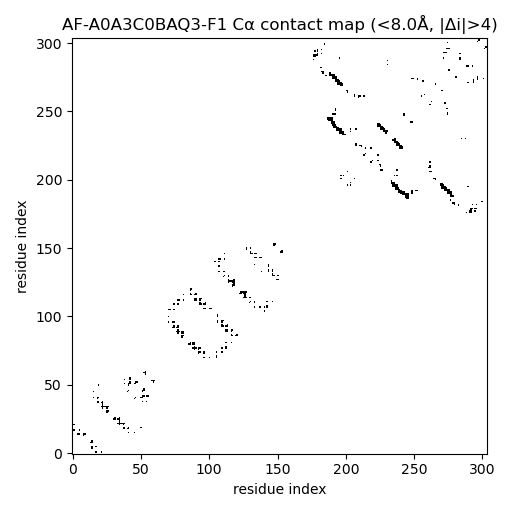. ARG A 1 148 ? -4.725 17.020 13.071 1.00 78.12 148 ARG A O 1
ATOM 1217 N N . LEU A 1 149 ? -4.919 15.336 11.585 1.00 69.81 149 LEU A N 1
ATOM 1218 C CA . LEU A 1 149 ? -6.059 14.698 12.243 1.00 69.81 149 LEU A CA 1
ATOM 1219 C C . LEU A 1 149 ? -5.729 14.306 13.694 1.00 69.81 149 LEU A C 1
ATOM 1221 O O . LEU A 1 149 ? -6.513 14.582 14.599 1.00 69.81 149 LEU A O 1
ATOM 1225 N N . ILE A 1 150 ? -4.562 13.699 13.937 1.00 72.44 150 ILE A N 1
ATOM 1226 C CA . ILE A 1 150 ? -4.130 13.313 15.294 1.00 72.44 150 ILE A CA 1
ATOM 1227 C C . ILE A 1 150 ? -3.835 14.545 16.164 1.00 72.44 150 ILE A C 1
ATOM 1229 O O . ILE A 1 150 ? -4.057 14.517 17.378 1.00 72.44 150 ILE A O 1
ATOM 1233 N N . LEU A 1 151 ? -3.345 15.631 15.563 1.00 76.44 151 LEU A N 1
ATOM 1234 C CA . LEU A 1 151 ? -3.108 16.899 16.254 1.00 76.44 151 LEU A CA 1
ATOM 1235 C C . LEU A 1 151 ? -4.404 17.649 16.599 1.00 76.44 151 LEU A C 1
ATOM 1237 O O . LEU A 1 151 ? -4.366 18.530 17.459 1.00 76.44 151 LEU A O 1
ATOM 1241 N N . GLY A 1 152 ? -5.537 17.274 15.996 1.00 73.56 152 GLY A N 1
ATOM 1242 C CA . GLY A 1 152 ? -6.813 17.972 16.157 1.00 73.56 152 GLY A CA 1
ATOM 1243 C C . GLY A 1 152 ? -6.847 19.320 15.433 1.00 73.56 152 GLY A C 1
ATOM 1244 O O . GLY A 1 152 ? -7.578 20.218 15.844 1.00 73.56 152 GLY A O 1
ATOM 1245 N N . GLU A 1 153 ? -6.029 19.480 14.392 1.00 68.19 153 GLU A N 1
ATOM 1246 C CA . GLU A 1 153 ? -5.973 20.675 13.551 1.00 68.19 153 GLU A CA 1
ATOM 1247 C C . GLU A 1 153 ? -6.961 20.491 12.385 1.00 68.19 153 GLU A C 1
ATOM 1249 O O . GLU A 1 153 ? -6.588 20.090 11.287 1.00 68.19 153 GLU A O 1
ATOM 1254 N N . GLU A 1 154 ? -8.254 20.706 12.644 1.00 54.97 154 GLU A N 1
ATOM 1255 C CA . GLU A 1 154 ? -9.273 20.775 11.590 1.00 54.97 154 GLU A CA 1
ATOM 1256 C C . GLU A 1 154 ? -9.185 22.134 10.879 1.00 54.97 154 GLU A C 1
ATOM 1258 O O . GLU A 1 154 ? -9.319 23.185 11.514 1.00 54.97 154 GLU A O 1
ATOM 1263 N N . GLU A 1 155 ? -9.004 22.140 9.552 1.00 39.53 155 GLU A N 1
ATOM 1264 C CA . GLU A 1 155 ? -9.302 23.336 8.766 1.00 39.53 155 GLU A CA 1
ATOM 1265 C C . GLU A 1 155 ? -10.810 23.599 8.809 1.00 39.53 155 GLU A C 1
ATOM 1267 O O . GLU A 1 155 ? -11.636 22.849 8.286 1.00 39.53 155 GLU A O 1
ATOM 1272 N N . ALA A 1 156 ? -11.158 24.707 9.456 1.00 39.03 156 ALA A N 1
ATOM 1273 C CA . ALA A 1 156 ? -12.498 25.243 9.516 1.00 39.03 156 ALA A CA 1
ATOM 1274 C C . ALA A 1 156 ? -13.039 25.543 8.107 1.00 39.03 156 ALA A C 1
ATOM 1276 O O . ALA A 1 156 ? -12.789 26.605 7.543 1.00 39.03 156 ALA A O 1
ATOM 1277 N N . THR A 1 157 ? -13.885 24.656 7.584 1.00 35.22 157 THR A N 1
ATOM 1278 C CA . THR A 1 157 ? -14.907 25.012 6.591 1.00 35.22 157 THR A CA 1
ATOM 1279 C C . THR A 1 157 ? -16.287 24.542 7.057 1.00 35.22 157 THR A C 1
ATOM 1281 O O . THR A 1 157 ? -16.754 23.458 6.750 1.00 35.22 157 THR A O 1
ATOM 1284 N N . GLY A 1 158 ? -16.916 25.420 7.847 1.00 31.58 158 GLY A N 1
ATOM 1285 C CA . GLY A 1 158 ? -18.348 25.745 7.853 1.00 31.58 158 GLY A CA 1
ATOM 1286 C C . GLY A 1 158 ? -19.399 24.629 7.915 1.00 31.58 158 GLY A C 1
ATOM 1287 O O . GLY A 1 158 ? -19.728 24.018 6.905 1.00 31.58 158 GLY A O 1
ATOM 1288 N N . GLY A 1 159 ? -20.096 24.540 9.054 1.00 28.42 159 GLY A N 1
ATOM 1289 C CA . GLY A 1 159 ? -21.412 23.896 9.129 1.00 28.42 159 GLY A CA 1
ATOM 1290 C C . GLY A 1 159 ? -21.925 23.694 10.552 1.00 28.42 159 GLY A C 1
ATOM 1291 O O . GLY A 1 159 ? -21.739 22.641 11.142 1.00 28.42 159 GLY A O 1
ATOM 1292 N N . THR A 1 160 ? -22.574 24.713 11.109 1.00 31.42 160 THR A N 1
ATOM 1293 C CA . THR A 1 160 ? -23.271 24.709 12.407 1.00 31.42 160 THR A CA 1
ATOM 1294 C C . THR A 1 160 ? -24.322 23.601 12.548 1.00 31.42 160 THR A C 1
ATOM 1296 O O . THR A 1 160 ? -25.159 23.472 11.660 1.00 31.42 160 THR A O 1
ATOM 1299 N N . ALA A 1 161 ? -24.406 22.957 13.717 1.00 32.09 161 ALA A N 1
ATOM 1300 C CA . ALA A 1 161 ? -25.596 23.000 14.586 1.00 32.09 161 ALA A CA 1
ATOM 1301 C C . ALA A 1 161 ? -25.384 22.183 15.873 1.00 32.09 161 ALA A C 1
ATOM 1303 O O . ALA A 1 161 ? -24.930 21.043 15.857 1.00 32.09 161 ALA A O 1
ATOM 1304 N N . ALA A 1 162 ? -25.743 22.797 16.996 1.00 34.50 162 ALA A N 1
ATOM 1305 C CA . ALA A 1 162 ? -25.692 22.223 18.328 1.00 34.50 162 ALA A CA 1
ATOM 1306 C C . ALA A 1 162 ? -26.982 21.452 18.686 1.00 34.50 162 ALA A C 1
ATOM 1308 O O . ALA A 1 162 ? -28.073 21.875 18.322 1.00 34.50 162 ALA A O 1
ATOM 1309 N N . LEU A 1 163 ? -26.808 20.392 19.488 1.00 36.16 163 LEU A N 1
ATOM 1310 C CA . LEU A 1 163 ? -27.686 19.856 20.549 1.00 36.16 163 LEU A CA 1
ATOM 1311 C C . LEU A 1 163 ? -29.192 19.635 20.266 1.00 36.16 163 LEU A C 1
ATOM 1313 O O . LEU A 1 163 ? -29.978 20.577 20.262 1.00 36.16 163 LEU A O 1
ATOM 1317 N N . SER A 1 164 ? -29.643 18.373 20.324 1.00 34.03 164 SER A N 1
ATOM 1318 C CA . SER A 1 164 ? -30.759 17.972 21.214 1.00 34.03 164 SER A CA 1
ATOM 1319 C C . SER A 1 164 ? -30.936 16.446 21.370 1.00 34.03 164 SER A C 1
ATOM 1321 O O . SER A 1 164 ? -31.146 15.720 20.413 1.00 34.03 164 SER A O 1
ATOM 1323 N N . LYS A 1 165 ? -30.813 16.026 22.637 1.00 34.84 165 LYS A N 1
ATOM 1324 C CA . LYS A 1 165 ? -31.582 15.054 23.447 1.00 34.84 165 LYS A CA 1
ATOM 1325 C C . LYS A 1 165 ? -32.128 13.738 22.854 1.00 34.84 165 LYS A C 1
ATOM 1327 O O . LYS A 1 165 ? -32.970 13.716 21.972 1.00 34.84 165 LYS A O 1
ATOM 1332 N N . GLU A 1 166 ? -31.699 12.676 23.541 1.00 42.34 166 GLU A N 1
ATOM 1333 C CA . GLU A 1 166 ? -32.385 11.426 23.906 1.00 42.34 166 GLU A CA 1
ATOM 1334 C C . GLU A 1 166 ? -33.904 11.365 23.670 1.00 42.34 166 GLU A C 1
ATOM 1336 O O . GLU A 1 166 ? -34.653 11.960 24.436 1.00 42.34 166 GLU A O 1
ATOM 1341 N N . ASP A 1 167 ? -34.329 10.576 22.677 1.00 32.69 167 ASP A N 1
ATOM 1342 C CA . ASP A 1 167 ? -35.376 9.537 22.770 1.00 32.69 167 ASP A CA 1
ATOM 1343 C C . ASP A 1 167 ? -35.577 8.915 21.372 1.00 32.69 167 ASP A C 1
ATOM 1345 O O . ASP A 1 167 ? -36.251 9.523 20.558 1.00 32.69 167 ASP A O 1
ATOM 1349 N N . GLU A 1 168 ? -34.941 7.773 21.049 1.00 36.25 168 GLU A N 1
ATOM 1350 C CA . GLU A 1 168 ? -35.305 6.867 19.916 1.00 36.25 168 GLU A CA 1
ATOM 1351 C C . GLU A 1 168 ? -34.283 5.708 19.742 1.00 36.25 168 GLU A C 1
ATOM 1353 O O . GLU A 1 168 ? -33.759 5.413 18.669 1.00 36.25 168 GLU A O 1
ATOM 1358 N N . ARG A 1 169 ? -33.944 5.000 20.827 1.00 40.09 169 ARG A N 1
ATOM 1359 C CA . ARG A 1 169 ? -32.809 4.047 20.865 1.00 40.09 169 ARG A CA 1
ATOM 1360 C C . ARG A 1 169 ? -32.989 2.695 20.144 1.00 40.09 169 ARG A C 1
ATOM 1362 O O . ARG A 1 169 ? -32.180 1.800 20.371 1.00 40.09 169 ARG A O 1
ATOM 1369 N N . VAL A 1 170 ? -33.998 2.495 19.291 1.00 39.84 170 VAL A N 1
ATOM 1370 C CA . VAL A 1 170 ? -34.221 1.165 18.668 1.00 39.84 170 VAL A CA 1
ATOM 1371 C C . VAL A 1 170 ? -34.358 1.189 17.137 1.00 39.84 170 VAL A C 1
ATOM 1373 O O . VAL A 1 170 ? -34.015 0.199 16.498 1.00 39.84 170 VAL A O 1
ATOM 1376 N N . SER A 1 171 ? -34.740 2.311 16.508 1.00 42.44 171 SER A N 1
ATOM 1377 C CA . SER A 1 171 ? -34.755 2.427 15.032 1.00 42.44 171 SER A CA 1
ATOM 1378 C C . SER A 1 171 ? -33.455 2.997 14.441 1.00 42.44 171 SER A C 1
ATOM 1380 O O . SER A 1 171 ? -33.203 2.813 13.248 1.00 42.44 171 SER A O 1
ATOM 1382 N N . ASP A 1 172 ? -32.651 3.700 15.237 1.00 40.19 172 ASP A N 1
ATOM 1383 C CA . ASP A 1 172 ? -31.481 4.457 14.771 1.00 40.19 172 ASP A CA 1
ATOM 1384 C C . ASP A 1 172 ? -30.225 3.581 14.599 1.00 40.19 172 ASP A C 1
ATOM 1386 O O . ASP A 1 172 ? -29.366 3.837 13.758 1.00 40.19 172 ASP A O 1
ATOM 1390 N N . SER A 1 173 ? -30.149 2.457 15.315 1.00 41.78 173 SER A N 1
ATOM 1391 C CA . SER A 1 173 ? -29.000 1.542 15.292 1.00 41.78 173 SER A CA 1
ATOM 1392 C C . SER A 1 173 ? -28.770 0.902 13.917 1.00 41.78 173 SER A C 1
ATOM 1394 O O . SER A 1 173 ? -27.621 0.676 13.548 1.00 41.78 173 SER A O 1
ATOM 1396 N N . LEU A 1 174 ? -29.847 0.644 13.158 1.00 40.47 174 LEU A N 1
ATOM 1397 C CA . LEU A 1 174 ? -29.813 0.102 11.789 1.00 40.47 174 LEU A CA 1
ATOM 1398 C C . LEU A 1 174 ? -29.590 1.187 10.723 1.00 40.47 174 LEU A C 1
ATOM 1400 O O . LEU A 1 174 ? -28.979 0.919 9.692 1.00 40.47 174 LEU A O 1
ATOM 1404 N N . LYS A 1 175 ? -30.064 2.419 10.959 1.00 43.91 175 LYS A N 1
ATOM 1405 C CA . LYS A 1 175 ? -29.847 3.552 10.042 1.00 43.91 175 LYS A CA 1
ATOM 1406 C C . LYS A 1 175 ? -28.415 4.077 10.131 1.00 43.91 175 LYS A C 1
ATOM 1408 O O . LYS A 1 175 ? -27.807 4.344 9.101 1.00 43.91 175 LYS A O 1
ATOM 1413 N N . LYS A 1 176 ? -27.842 4.127 11.336 1.00 46.97 176 LYS A N 1
ATOM 1414 C CA . LYS A 1 176 ? -26.455 4.547 11.569 1.00 46.97 176 LYS A CA 1
ATOM 1415 C C . LYS A 1 176 ? -25.416 3.536 11.068 1.00 46.97 176 LYS A C 1
ATOM 1417 O O . LYS A 1 176 ? -24.314 3.933 10.710 1.00 46.97 176 LYS A O 1
ATOM 1422 N N . THR A 1 177 ? -25.754 2.244 10.979 1.00 50.22 177 THR A N 1
ATOM 1423 C CA . THR A 1 177 ? -24.869 1.229 10.366 1.00 50.22 177 THR A CA 1
ATOM 1424 C C . THR A 1 177 ? -24.826 1.305 8.838 1.00 50.22 177 THR A C 1
ATOM 1426 O O . THR A 1 177 ? -23.891 0.768 8.253 1.00 50.22 177 THR A O 1
ATOM 1429 N N . MET A 1 178 ? -25.787 1.978 8.192 1.00 57.72 178 MET A N 1
ATOM 1430 C CA . MET A 1 178 ? -25.899 2.078 6.729 1.00 57.72 178 MET A CA 1
ATOM 1431 C C . MET A 1 178 ? -25.750 3.510 6.193 1.00 57.72 178 MET A C 1
ATOM 1433 O O . MET A 1 178 ? -26.066 3.759 5.030 1.00 57.72 178 MET A O 1
ATOM 1437 N N . ASP A 1 179 ? -25.281 4.459 7.005 1.00 70.94 179 ASP A N 1
ATOM 1438 C CA . ASP A 1 179 ? -24.973 5.799 6.512 1.00 70.94 179 ASP A CA 1
ATOM 1439 C C . ASP A 1 179 ? -23.666 5.773 5.707 1.00 70.94 179 ASP A C 1
ATOM 1441 O O . ASP A 1 179 ? -22.572 5.635 6.252 1.00 70.94 179 ASP A O 1
ATOM 1445 N N . PHE A 1 180 ? -23.797 5.883 4.387 1.00 75.94 180 PHE A N 1
ATOM 1446 C CA . PHE A 1 180 ? -22.684 5.987 3.447 1.00 75.94 180 PHE A CA 1
ATOM 1447 C C . PHE A 1 180 ? -22.625 7.351 2.745 1.00 75.94 180 PHE A C 1
ATOM 1449 O O . PHE A 1 180 ? -21.979 7.486 1.706 1.00 75.94 180 PHE A O 1
ATOM 1456 N N . SER A 1 181 ? -23.287 8.374 3.299 1.00 77.00 181 SER A N 1
ATOM 1457 C CA . SER A 1 181 ? -23.324 9.731 2.729 1.00 77.00 181 SER A CA 1
ATOM 1458 C C . SER A 1 181 ? -21.942 10.389 2.617 1.00 77.00 181 SER A C 1
ATOM 1460 O O . SER A 1 181 ? -21.731 11.252 1.764 1.00 77.00 181 SER A O 1
ATOM 1462 N N . MET A 1 182 ? -20.987 9.941 3.436 1.00 78.75 182 MET A N 1
ATOM 1463 C CA . MET A 1 182 ? -19.581 10.350 3.394 1.00 78.75 182 MET A CA 1
ATOM 1464 C C . MET A 1 182 ? -18.821 9.854 2.155 1.00 78.75 182 MET A C 1
ATOM 1466 O O . MET A 1 182 ? -17.795 10.439 1.807 1.00 78.75 182 MET A O 1
ATOM 1470 N N . TYR A 1 183 ? -19.296 8.797 1.489 1.00 84.69 183 TYR A N 1
ATOM 1471 C CA . TYR A 1 183 ? -18.632 8.241 0.313 1.00 84.69 183 TYR A CA 1
ATOM 1472 C C . TYR A 1 183 ? -19.154 8.875 -0.972 1.00 84.69 183 TYR A C 1
ATOM 1474 O O . TYR A 1 183 ? -20.351 9.110 -1.150 1.00 84.69 183 TYR A O 1
ATOM 1482 N N . LYS A 1 184 ? -18.234 9.139 -1.899 1.00 88.25 184 LYS A N 1
ATOM 1483 C CA . LYS A 1 184 ? -18.517 9.810 -3.170 1.00 88.25 184 LYS A CA 1
ATOM 1484 C C . LYS A 1 184 ? -18.216 8.886 -4.333 1.00 88.25 184 LYS A C 1
ATOM 1486 O O . LYS A 1 184 ? -17.158 8.259 -4.386 1.00 88.25 184 LYS A O 1
ATOM 1491 N N . PHE A 1 185 ? -19.148 8.783 -5.274 1.00 89.50 185 PHE A N 1
ATOM 1492 C CA . PHE A 1 185 ? -18.906 8.049 -6.508 1.00 89.50 185 PHE A CA 1
ATOM 1493 C C . PHE A 1 185 ? -18.224 8.973 -7.517 1.00 89.50 185 PHE A C 1
ATOM 1495 O O . PHE A 1 185 ? -18.822 9.951 -7.962 1.00 89.50 185 PHE A O 1
ATOM 1502 N N . ASN A 1 186 ? -16.974 8.661 -7.862 1.00 86.00 186 ASN A N 1
ATOM 1503 C CA . ASN A 1 186 ? -16.207 9.391 -8.864 1.00 86.00 186 ASN A CA 1
ATOM 1504 C C . ASN A 1 186 ? -15.595 8.407 -9.878 1.00 86.00 186 ASN A C 1
ATOM 1506 O O . ASN A 1 186 ? -14.561 7.811 -9.583 1.00 86.00 186 ASN A O 1
ATOM 1510 N N . PRO A 1 187 ? -16.166 8.258 -11.089 1.00 85.00 187 PRO A N 1
ATOM 1511 C CA . PRO A 1 187 ? -15.665 7.314 -12.089 1.00 85.00 187 PRO A CA 1
ATOM 1512 C C . PRO A 1 187 ? -14.295 7.691 -12.678 1.00 85.00 187 PRO A C 1
ATOM 1514 O O . PRO A 1 187 ? -13.673 6.853 -13.326 1.00 85.00 187 PRO A O 1
ATOM 1517 N N . GLN A 1 188 ? -13.835 8.933 -12.487 1.00 84.00 188 GLN A N 1
ATOM 1518 C CA . GLN A 1 188 ? -12.529 9.414 -12.961 1.00 84.00 188 GLN A CA 1
ATOM 1519 C C . GLN A 1 188 ? -11.416 9.243 -11.919 1.00 84.00 188 GLN A C 1
ATOM 1521 O O . GLN A 1 188 ? -10.249 9.468 -12.231 1.00 84.00 188 GLN A O 1
ATOM 1526 N N . ALA A 1 189 ? -11.756 8.870 -10.683 1.00 80.62 189 ALA A N 1
ATOM 1527 C CA . ALA A 1 189 ? -10.759 8.610 -9.658 1.00 80.62 189 ALA A CA 1
ATOM 1528 C C . ALA A 1 189 ? -9.952 7.341 -9.979 1.00 80.62 189 ALA A C 1
ATOM 1530 O O . ALA A 1 189 ? -10.411 6.435 -10.679 1.00 80.62 189 ALA A O 1
ATOM 1531 N N . THR A 1 190 ? -8.759 7.231 -9.397 1.00 79.69 190 THR A N 1
ATOM 1532 C CA . THR A 1 190 ? -8.062 5.946 -9.316 1.00 79.69 190 THR A CA 1
ATOM 1533 C C . THR A 1 190 ? -8.838 5.010 -8.391 1.00 79.69 190 THR A C 1
ATOM 1535 O O . THR A 1 190 ? -9.231 5.402 -7.289 1.00 79.69 190 THR A O 1
ATOM 1538 N N . HIS A 1 191 ? -9.039 3.770 -8.833 1.00 87.44 191 HIS A N 1
ATOM 1539 C CA . HIS A 1 191 ? -9.742 2.733 -8.086 1.00 87.44 191 HIS A CA 1
ATOM 1540 C C . HIS A 1 191 ? -8.822 1.565 -7.733 1.00 87.44 191 HIS A C 1
ATOM 1542 O O . HIS A 1 191 ? -7.860 1.248 -8.440 1.00 87.44 191 HIS A O 1
ATOM 1548 N N . PHE A 1 192 ? -9.183 0.907 -6.640 1.00 89.00 192 PHE A N 1
ATOM 1549 C CA . PHE A 1 192 ? -8.555 -0.274 -6.079 1.00 89.00 192 PHE A CA 1
ATOM 1550 C C . PHE A 1 192 ? -9.636 -1.346 -5.966 1.00 89.00 192 PHE A C 1
ATOM 1552 O O . PHE A 1 192 ? -10.770 -1.046 -5.588 1.00 89.00 192 PHE A O 1
ATOM 1559 N N . TYR A 1 193 ? -9.298 -2.595 -6.259 1.00 97.25 193 TYR A N 1
ATOM 1560 C CA . TYR A 1 193 ? -10.100 -3.708 -5.764 1.00 97.25 193 TYR A CA 1
ATOM 1561 C C . TYR A 1 193 ? -9.736 -3.939 -4.298 1.00 97.25 193 TYR A C 1
ATOM 1563 O O . TYR A 1 193 ? -8.549 -3.964 -3.973 1.00 97.25 193 TYR A O 1
ATOM 1571 N N . ALA A 1 194 ? -10.729 -4.114 -3.433 1.00 95.19 194 ALA A N 1
ATOM 1572 C CA . ALA A 1 194 ? -10.548 -4.433 -2.025 1.00 95.19 194 ALA A CA 1
ATOM 1573 C C . ALA A 1 194 ? -11.259 -5.747 -1.685 1.00 95.19 194 ALA A C 1
ATOM 1575 O O . ALA A 1 194 ? -12.417 -5.945 -2.048 1.00 95.19 194 ALA A O 1
ATOM 1576 N N . LEU A 1 195 ? -10.555 -6.622 -0.968 1.00 96.50 195 LEU A N 1
ATOM 1577 C CA . LEU A 1 195 ? -11.068 -7.856 -0.381 1.00 96.50 195 LEU A CA 1
ATOM 1578 C C . LEU A 1 195 ? -10.872 -7.795 1.133 1.00 96.50 195 LEU A C 1
ATOM 1580 O O . LEU A 1 195 ? -9.740 -7.691 1.604 1.00 96.50 195 LEU A O 1
ATOM 1584 N N . ILE A 1 196 ? -11.969 -7.863 1.879 1.00 95.19 196 ILE A N 1
ATOM 1585 C CA . ILE A 1 196 ? -11.984 -7.810 3.337 1.00 95.19 196 ILE A CA 1
ATOM 1586 C C . ILE A 1 196 ? -12.163 -9.217 3.889 1.00 95.19 196 ILE A C 1
ATOM 1588 O O . ILE A 1 196 ? -13.142 -9.892 3.577 1.00 95.19 196 ILE A O 1
ATOM 1592 N N . VAL A 1 197 ? -11.210 -9.663 4.701 1.00 90.75 197 VAL A N 1
ATOM 1593 C CA . VAL A 1 197 ? -11.157 -11.026 5.241 1.00 90.75 197 VAL A CA 1
ATOM 1594 C C . VAL A 1 197 ? -10.786 -11.013 6.713 1.00 90.75 197 VAL A C 1
ATOM 1596 O O . VAL A 1 197 ? -10.000 -10.179 7.156 1.00 90.75 197 VAL A O 1
ATOM 1599 N N . ASN A 1 198 ? -11.301 -11.972 7.475 1.00 89.88 198 ASN A N 1
ATOM 1600 C CA . ASN A 1 198 ? -10.838 -12.208 8.835 1.00 89.88 198 ASN A CA 1
ATOM 1601 C C . ASN A 1 198 ? -9.519 -12.997 8.792 1.00 89.88 198 ASN A C 1
ATOM 1603 O O . ASN A 1 198 ? -9.491 -14.152 8.369 1.00 89.88 198 ASN A O 1
ATOM 1607 N N . GLY A 1 199 ? -8.422 -12.388 9.235 1.00 80.00 199 GLY A N 1
ATOM 1608 C CA . GLY A 1 199 ? -7.086 -12.983 9.232 1.00 80.00 199 GLY A CA 1
ATOM 1609 C C . GLY A 1 199 ? -6.918 -14.180 10.174 1.00 80.00 199 GLY A C 1
ATOM 1610 O O . GLY A 1 199 ? -5.979 -14.953 9.993 1.00 80.00 199 GLY A O 1
ATOM 1611 N N . ASN A 1 200 ? -7.825 -14.379 11.137 1.00 82.94 200 ASN A N 1
ATOM 1612 C CA . ASN A 1 200 ? -7.846 -15.585 11.974 1.00 82.94 200 ASN A CA 1
ATOM 1613 C C . ASN A 1 200 ? -8.466 -16.789 11.250 1.00 82.94 200 ASN A C 1
ATOM 1615 O O . ASN A 1 200 ? -8.213 -17.933 11.625 1.00 82.94 200 ASN A O 1
ATOM 1619 N N . GLU A 1 201 ? -9.282 -16.540 10.225 1.00 84.56 201 GLU A N 1
ATOM 1620 C CA . GLU A 1 201 ? -9.981 -17.576 9.455 1.00 84.56 201 GLU A CA 1
ATOM 1621 C C . GLU A 1 201 ? -9.334 -17.808 8.086 1.00 84.56 201 GLU A C 1
ATOM 1623 O O . GLU A 1 201 ? -9.344 -18.922 7.562 1.00 84.56 201 GLU A O 1
ATOM 1628 N N . VAL A 1 202 ? -8.743 -16.761 7.5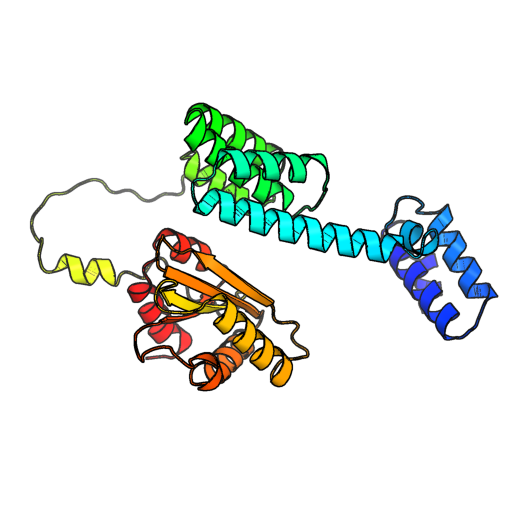11 1.00 84.25 202 VAL A N 1
ATOM 1629 C CA . VAL A 1 202 ? -8.185 -16.758 6.163 1.00 84.25 202 VAL A CA 1
ATOM 1630 C C . VAL A 1 202 ? -6.668 -16.625 6.218 1.00 84.25 202 VAL A C 1
ATOM 1632 O O . VAL A 1 202 ? -6.122 -15.678 6.779 1.00 84.25 202 VAL A O 1
ATOM 1635 N N . ASN A 1 203 ? -5.961 -17.530 5.533 1.00 82.69 203 ASN A N 1
ATOM 1636 C CA . ASN A 1 203 ? -4.534 -17.357 5.269 1.00 82.69 203 ASN A CA 1
ATOM 1637 C C . ASN A 1 203 ? -4.329 -16.204 4.271 1.00 82.69 203 ASN A C 1
ATOM 1639 O O . ASN A 1 203 ? -4.379 -16.405 3.052 1.00 82.69 203 ASN A O 1
ATOM 1643 N N . VAL A 1 204 ? -4.102 -14.997 4.790 1.00 80.06 204 VAL A N 1
ATOM 1644 C CA . VAL A 1 204 ? -3.949 -13.779 3.981 1.00 80.06 204 VAL A CA 1
ATOM 1645 C C . VAL A 1 204 ? -2.743 -13.865 3.055 1.00 80.06 204 VAL A C 1
ATOM 1647 O O . VAL A 1 204 ? -2.872 -13.560 1.873 1.00 80.06 204 VAL A O 1
ATOM 1650 N N . TYR A 1 205 ? -1.596 -14.356 3.532 1.00 77.56 205 TYR A N 1
ATOM 1651 C CA . TYR A 1 205 ? -0.412 -14.525 2.685 1.00 77.56 205 TYR A CA 1
ATOM 1652 C C . TYR A 1 205 ? -0.694 -15.464 1.507 1.00 77.56 205 TYR A C 1
ATOM 1654 O O . TYR A 1 205 ? -0.459 -15.106 0.355 1.00 77.56 205 TYR A O 1
ATOM 1662 N N . GLY A 1 206 ? -1.270 -16.638 1.782 1.00 75.94 206 GLY A N 1
ATOM 1663 C CA . GLY A 1 206 ? -1.654 -17.589 0.740 1.00 75.94 206 GLY A CA 1
ATOM 1664 C C . GLY A 1 206 ? -2.662 -16.989 -0.241 1.00 75.94 206 GLY A C 1
ATOM 1665 O O . GLY A 1 206 ? -2.541 -17.186 -1.444 1.00 75.94 206 GLY A O 1
ATOM 1666 N N . THR A 1 207 ? -3.613 -16.198 0.253 1.00 86.75 207 THR A N 1
ATOM 1667 C CA . THR A 1 207 ? -4.579 -15.477 -0.586 1.00 86.75 207 THR A CA 1
ATOM 1668 C C . THR A 1 207 ? -3.886 -14.471 -1.502 1.00 86.75 207 THR A C 1
ATOM 1670 O O . THR A 1 207 ? -4.158 -14.461 -2.699 1.00 86.75 207 THR A O 1
ATOM 1673 N N . LYS A 1 208 ? -2.930 -13.686 -0.987 1.00 87.50 208 LYS A N 1
ATOM 1674 C CA . LYS A 1 208 ? -2.130 -12.758 -1.801 1.00 87.50 208 LYS A CA 1
ATOM 1675 C C . LYS A 1 208 ? -1.364 -13.485 -2.900 1.00 87.50 208 LYS A C 1
ATOM 1677 O O . LYS A 1 208 ? -1.379 -13.019 -4.030 1.00 87.50 208 LYS A O 1
ATOM 1682 N N . VAL A 1 209 ? -0.749 -14.632 -2.597 1.00 76.81 209 VAL A N 1
ATOM 1683 C CA . VAL A 1 209 ? -0.060 -15.459 -3.606 1.00 76.81 209 VAL A CA 1
ATOM 1684 C C . VAL A 1 209 ? -1.030 -15.881 -4.711 1.00 76.81 209 VAL A C 1
ATOM 1686 O O . VAL A 1 209 ? -0.746 -15.662 -5.884 1.00 76.81 209 VAL A O 1
ATOM 1689 N N . ARG A 1 210 ? -2.217 -16.390 -4.354 1.00 90.38 210 ARG A N 1
ATOM 1690 C CA . ARG A 1 210 ? -3.224 -16.808 -5.345 1.00 90.38 210 ARG A CA 1
ATOM 1691 C C . ARG A 1 210 ? -3.721 -15.652 -6.215 1.00 90.38 210 ARG A C 1
ATOM 1693 O O . ARG A 1 210 ? -3.927 -15.836 -7.414 1.00 90.38 210 ARG A O 1
ATOM 1700 N N . ILE A 1 211 ? -3.884 -14.465 -5.630 1.00 91.12 211 ILE A N 1
ATOM 1701 C CA . ILE A 1 211 ? -4.242 -13.245 -6.364 1.00 91.12 211 ILE A CA 1
ATOM 1702 C C . ILE A 1 211 ? -3.098 -12.822 -7.294 1.00 91.12 211 ILE A C 1
ATOM 1704 O O . ILE A 1 211 ? -3.350 -12.507 -8.452 1.00 91.12 211 ILE A O 1
ATOM 1708 N N . THR A 1 212 ? -1.842 -12.867 -6.842 1.00 84.12 212 THR A N 1
ATOM 1709 C CA . THR A 1 212 ? -0.676 -12.600 -7.698 1.00 84.12 212 THR A CA 1
ATOM 1710 C C . THR A 1 212 ? -0.635 -13.560 -8.888 1.00 84.12 212 THR A C 1
ATOM 1712 O O . THR A 1 212 ? -0.502 -13.104 -10.021 1.00 84.12 212 THR A O 1
ATOM 1715 N N . ASP A 1 213 ? -0.850 -14.861 -8.676 1.00 82.88 213 ASP A N 1
ATOM 1716 C CA . ASP A 1 213 ? -0.906 -15.853 -9.760 1.00 82.88 213 ASP A CA 1
ATOM 1717 C C . ASP A 1 213 ? -2.044 -15.569 -10.752 1.00 82.88 213 ASP A C 1
ATOM 1719 O O . ASP A 1 213 ? -1.904 -15.752 -11.965 1.00 82.88 213 ASP A O 1
ATOM 1723 N N . PHE A 1 214 ? -3.211 -15.156 -10.253 1.00 93.25 214 PHE A N 1
ATOM 1724 C CA . PHE A 1 214 ? -4.333 -14.730 -11.088 1.00 93.25 214 PHE A CA 1
ATOM 1725 C C . PHE A 1 214 ? -3.981 -13.479 -11.905 1.00 93.25 214 PHE A C 1
ATOM 1727 O O . PHE A 1 214 ? -4.247 -13.441 -13.109 1.00 93.25 214 PHE A O 1
ATOM 1734 N N . ASN A 1 215 ? -3.310 -12.501 -11.295 1.00 89.88 215 ASN A N 1
ATOM 1735 C CA . ASN A 1 215 ? -2.863 -11.276 -11.956 1.00 89.88 215 ASN A CA 1
ATOM 1736 C C . ASN A 1 215 ? -1.837 -11.565 -13.046 1.00 89.88 215 ASN A C 1
ATOM 1738 O O . ASN A 1 215 ? -1.980 -11.078 -14.163 1.00 89.88 215 ASN A O 1
ATOM 1742 N N . THR A 1 216 ? -0.840 -12.406 -12.767 1.00 85.88 216 THR A N 1
ATOM 1743 C CA . THR A 1 216 ? 0.167 -12.806 -13.755 1.00 85.88 216 THR A CA 1
ATOM 1744 C C . THR A 1 216 ? -0.457 -13.542 -14.939 1.00 85.88 216 THR A C 1
ATOM 1746 O O . THR A 1 216 ? -0.017 -13.349 -16.066 1.00 85.88 216 THR A O 1
ATOM 1749 N N . ARG A 1 217 ? -1.493 -14.361 -14.724 1.00 88.12 217 ARG A N 1
ATOM 1750 C CA . ARG A 1 217 ? -2.150 -15.105 -15.812 1.00 88.12 217 ARG A CA 1
ATOM 1751 C C . ARG A 1 217 ? -3.078 -14.245 -16.669 1.00 88.12 217 ARG A C 1
ATOM 1753 O O . ARG A 1 217 ? -3.122 -14.442 -17.879 1.00 88.12 217 ARG A O 1
ATOM 1760 N N . ASN A 1 218 ? -3.813 -13.317 -16.059 1.00 86.75 218 ASN A N 1
ATOM 1761 C CA . ASN A 1 218 ? -4.913 -12.609 -16.726 1.00 86.75 218 ASN A CA 1
ATOM 1762 C C . ASN A 1 218 ? -4.613 -11.129 -17.036 1.00 86.75 218 ASN A C 1
ATOM 1764 O O . ASN A 1 218 ? -5.267 -10.538 -17.894 1.00 86.75 218 ASN A O 1
ATOM 1768 N N . TYR A 1 219 ? -3.633 -10.530 -16.351 1.00 85.88 219 TYR A N 1
ATOM 1769 C CA . TYR A 1 219 ? -3.338 -9.090 -16.361 1.00 85.88 219 TYR A CA 1
ATOM 1770 C C . TYR A 1 219 ? -1.822 -8.801 -16.357 1.00 85.88 219 TYR A C 1
ATOM 1772 O O . TYR A 1 219 ? -1.377 -7.793 -15.807 1.00 85.88 219 TYR A O 1
ATOM 1780 N N . SER A 1 220 ? -1.007 -9.668 -16.974 1.00 80.06 220 SER A N 1
ATOM 1781 C CA . SER A 1 220 ? 0.468 -9.603 -16.941 1.00 80.06 220 SER A CA 1
ATOM 1782 C C . SER A 1 220 ? 1.070 -8.268 -17.398 1.00 80.06 220 SER A C 1
ATOM 1784 O O . SER A 1 220 ? 2.178 -7.926 -16.998 1.00 80.06 220 SER A O 1
ATOM 1786 N N . THR A 1 221 ? 0.364 -7.515 -18.243 1.00 80.94 221 THR A N 1
ATOM 1787 C CA . THR A 1 221 ? 0.810 -6.220 -18.778 1.00 80.94 221 THR A CA 1
ATOM 1788 C C . THR A 1 221 ? 0.419 -5.025 -17.910 1.00 80.94 221 THR A C 1
ATOM 1790 O O . THR A 1 221 ? 0.893 -3.923 -18.164 1.00 80.94 221 THR A O 1
ATOM 1793 N N . GLU A 1 222 ? -0.446 -5.213 -16.909 1.00 71.81 222 GLU A N 1
ATOM 1794 C CA . GLU A 1 222 ? -0.980 -4.128 -16.071 1.00 71.81 222 GLU A CA 1
ATOM 1795 C C . GLU A 1 222 ? -0.128 -3.884 -14.804 1.00 71.81 222 GLU A C 1
ATOM 1797 O O . GLU A 1 222 ? -0.431 -2.971 -14.044 1.00 71.81 222 GLU A O 1
ATOM 1802 N N . ASN A 1 223 ? 0.947 -4.663 -14.575 1.00 76.88 223 ASN A N 1
ATOM 1803 C CA . ASN A 1 223 ? 1.864 -4.541 -13.421 1.00 76.88 223 ASN A CA 1
ATOM 1804 C C . ASN A 1 223 ? 1.137 -4.394 -12.065 1.00 76.88 223 ASN A C 1
ATOM 1806 O O . ASN A 1 223 ? 1.521 -3.581 -11.223 1.00 76.88 223 ASN A O 1
ATOM 1810 N N . LEU A 1 224 ? 0.065 -5.168 -11.869 1.00 77.50 224 LEU A N 1
ATOM 1811 C CA . LEU A 1 224 ? -0.798 -5.058 -10.693 1.00 77.50 224 LEU A CA 1
ATOM 1812 C C . LEU A 1 224 ? -0.060 -5.446 -9.411 1.00 77.50 224 LEU A C 1
ATOM 1814 O O . LEU A 1 224 ? 0.555 -6.510 -9.334 1.00 77.50 224 LEU A O 1
ATOM 1818 N N . GLN A 1 225 ? -0.189 -4.608 -8.384 1.00 78.31 225 GLN A N 1
ATOM 1819 C CA . GLN A 1 225 ? 0.364 -4.866 -7.058 1.00 78.31 225 GLN A CA 1
ATOM 1820 C C . GLN A 1 225 ? -0.709 -5.417 -6.123 1.00 78.31 225 GLN A C 1
ATOM 1822 O O . GLN A 1 225 ? -1.862 -4.993 -6.181 1.00 78.31 225 GLN A O 1
ATOM 1827 N N . VAL A 1 226 ? -0.314 -6.350 -5.252 1.00 78.12 226 VAL A N 1
ATOM 1828 C CA . VAL A 1 226 ? -1.189 -6.966 -4.246 1.00 78.12 226 VAL A CA 1
ATOM 1829 C C . VAL A 1 226 ? -0.688 -6.590 -2.856 1.00 78.12 226 VAL A C 1
ATOM 1831 O O . VAL A 1 226 ? 0.304 -7.133 -2.363 1.00 78.12 226 VAL A O 1
ATOM 1834 N N . ASN A 1 227 ? -1.397 -5.676 -2.207 1.00 69.62 227 ASN A N 1
ATOM 1835 C CA . ASN A 1 227 ? -1.065 -5.166 -0.882 1.00 69.62 227 ASN A CA 1
ATOM 1836 C C . ASN A 1 227 ? -2.071 -5.671 0.154 1.00 69.62 227 ASN A C 1
ATOM 1838 O O . ASN A 1 227 ? -3.135 -6.179 -0.185 1.00 69.62 227 ASN A O 1
ATOM 1842 N N . SER A 1 228 ? -1.722 -5.581 1.433 1.00 68.00 228 SER A N 1
ATOM 1843 C CA . SER A 1 228 ? -2.612 -5.968 2.531 1.00 68.00 228 SER A CA 1
ATOM 1844 C C . SER A 1 228 ? -2.365 -5.087 3.741 1.00 68.00 228 SER A C 1
ATOM 1846 O O . SER A 1 228 ? -1.208 -4.873 4.098 1.00 68.00 228 SER A O 1
ATOM 1848 N N . VAL A 1 229 ? -3.435 -4.633 4.382 1.00 65.50 229 VAL A N 1
ATOM 1849 C CA . VAL A 1 229 ? -3.404 -3.828 5.607 1.00 65.50 229 VAL A CA 1
ATOM 1850 C C . VAL A 1 229 ? -4.391 -4.397 6.622 1.00 65.50 229 VAL A C 1
ATOM 1852 O O . VAL A 1 229 ? -5.411 -4.971 6.240 1.00 65.50 229 VAL A O 1
ATOM 1855 N N . LEU A 1 230 ? -4.100 -4.250 7.912 1.00 59.97 230 LEU A N 1
ATOM 1856 C CA . LEU A 1 230 ? -5.068 -4.543 8.968 1.00 59.97 230 LEU A CA 1
ATOM 1857 C C . LEU A 1 230 ? -6.099 -3.411 9.012 1.00 59.97 230 LEU A C 1
ATOM 1859 O O . LEU A 1 230 ? -5.750 -2.233 8.956 1.00 59.97 230 LEU A O 1
ATOM 1863 N N . LEU A 1 231 ? -7.376 -3.776 9.073 1.00 60.22 231 LEU A N 1
ATOM 1864 C CA . LEU A 1 231 ? -8.438 -2.852 9.454 1.00 60.22 231 LEU A CA 1
ATOM 1865 C C . LEU A 1 231 ? -8.533 -2.809 10.976 1.00 60.22 231 LEU A C 1
ATOM 1867 O O . LEU A 1 231 ? -8.599 -1.731 11.554 1.00 60.22 231 LEU A O 1
ATOM 1871 N N . ASP A 1 232 ? -8.493 -3.960 11.636 1.00 73.19 232 ASP A N 1
ATOM 1872 C CA . ASP A 1 232 ? -8.420 -4.094 13.091 1.00 73.19 232 ASP A CA 1
ATOM 1873 C C . ASP A 1 232 ? -7.616 -5.347 13.471 1.00 73.19 232 ASP A C 1
ATOM 1875 O O . ASP A 1 232 ? -6.947 -5.934 12.623 1.00 73.19 232 ASP A O 1
ATOM 1879 N N . ASP A 1 233 ? -7.684 -5.764 14.737 1.00 64.75 233 ASP A N 1
ATOM 1880 C CA . ASP A 1 233 ? -6.961 -6.926 15.271 1.00 64.75 233 ASP A CA 1
ATOM 1881 C C . ASP A 1 233 ? -7.287 -8.248 14.545 1.00 64.75 233 ASP A C 1
ATOM 1883 O O . ASP A 1 233 ? -6.554 -9.231 14.665 1.00 64.75 233 ASP A O 1
ATOM 1887 N N . THR A 1 234 ? -8.402 -8.298 13.814 1.00 76.94 234 THR A N 1
ATOM 1888 C CA . THR A 1 234 ? -8.940 -9.500 13.171 1.00 76.94 234 THR A CA 1
ATOM 1889 C C . THR A 1 234 ? -9.151 -9.335 11.672 1.00 76.94 234 THR A C 1
ATOM 1891 O O . THR A 1 234 ? -8.823 -10.241 10.909 1.00 76.94 234 THR A O 1
ATOM 1894 N N . TRP A 1 235 ? -9.666 -8.197 11.220 1.00 82.69 235 TRP A N 1
ATOM 1895 C CA . TRP A 1 235 ? -10.013 -7.962 9.826 1.00 82.69 235 TRP A CA 1
ATOM 1896 C C . TRP A 1 235 ? -8.852 -7.347 9.057 1.00 82.69 235 TRP A C 1
ATOM 1898 O O . TRP A 1 235 ? -8.212 -6.397 9.502 1.00 82.69 235 TRP A O 1
ATOM 1908 N N . GLN A 1 236 ? -8.603 -7.869 7.862 1.00 80.81 236 GLN A N 1
ATOM 1909 C CA . GLN A 1 236 ? -7.594 -7.391 6.929 1.00 80.81 236 GLN A CA 1
ATOM 1910 C C . GLN A 1 236 ? -8.241 -7.010 5.607 1.00 80.81 236 GLN A C 1
ATOM 1912 O O . GLN A 1 236 ? -9.134 -7.695 5.113 1.00 80.81 236 GLN A O 1
ATOM 1917 N N . MET A 1 237 ? -7.741 -5.933 5.015 1.00 88.44 237 MET A N 1
ATOM 1918 C CA . MET A 1 237 ? -8.073 -5.503 3.669 1.00 88.44 237 MET A CA 1
ATOM 1919 C C . MET A 1 237 ? -6.900 -5.811 2.744 1.00 88.44 237 MET A C 1
ATOM 1921 O O . MET A 1 237 ? -5.814 -5.250 2.890 1.00 88.44 237 MET A O 1
ATOM 1925 N N . ILE A 1 238 ? -7.128 -6.682 1.770 1.00 88.12 238 ILE A N 1
ATOM 1926 C CA . ILE A 1 238 ? -6.219 -6.933 0.654 1.00 88.12 238 ILE A CA 1
ATOM 1927 C C . ILE A 1 238 ? -6.620 -5.993 -0.481 1.00 88.12 238 ILE A C 1
ATOM 1929 O O . ILE A 1 238 ? -7.771 -6.022 -0.916 1.00 88.12 238 ILE A O 1
ATOM 1933 N N . THR A 1 239 ? -5.691 -5.175 -0.970 1.00 84.06 239 THR A N 1
ATOM 1934 C CA . THR A 1 239 ? -5.935 -4.256 -2.087 1.00 84.06 239 THR A CA 1
ATOM 1935 C C . THR A 1 239 ? -5.170 -4.653 -3.338 1.00 84.06 239 THR A C 1
ATOM 1937 O O . THR A 1 239 ? -4.031 -5.119 -3.271 1.00 84.06 239 THR A O 1
ATOM 1940 N N . ILE A 1 240 ? -5.805 -4.449 -4.494 1.00 91.31 240 ILE A N 1
ATOM 1941 C CA . ILE A 1 240 ? -5.184 -4.600 -5.807 1.00 91.31 240 ILE A CA 1
ATOM 1942 C C . ILE A 1 240 ? -5.320 -3.302 -6.586 1.00 91.31 240 ILE A C 1
ATOM 1944 O O . ILE A 1 240 ? -6.415 -2.747 -6.712 1.00 91.31 240 ILE A O 1
ATOM 1948 N N . SER A 1 241 ? -4.184 -2.817 -7.084 1.00 67.00 241 SER A N 1
ATOM 1949 C CA . SER A 1 241 ? -4.053 -1.460 -7.611 1.00 67.00 241 SER A CA 1
ATOM 1950 C C . SER A 1 241 ? -2.856 -1.257 -8.535 1.00 67.00 241 SER A C 1
ATOM 1952 O O . SER A 1 241 ? -1.934 -2.074 -8.521 1.00 67.00 241 SER A O 1
ATOM 1954 N N . SER A 1 242 ? -2.824 -0.173 -9.331 1.00 65.62 242 SER A N 1
ATOM 1955 C CA . SER A 1 242 ? -3.825 0.923 -9.448 1.00 65.62 242 SER A CA 1
ATOM 1956 C C . SER A 1 242 ? -4.569 0.910 -10.785 1.00 65.62 242 SER A C 1
ATOM 1958 O O . SER A 1 242 ? -3.934 0.804 -11.832 1.00 65.62 242 SER A O 1
ATOM 1960 N N . PHE A 1 243 ? -5.896 1.110 -10.766 1.00 84.38 243 PHE A N 1
ATOM 1961 C CA . PHE A 1 243 ? -6.712 1.259 -11.978 1.00 84.38 243 PHE A CA 1
ATOM 1962 C C . PHE A 1 243 ? -7.127 2.721 -12.183 1.00 84.38 243 PHE A C 1
ATOM 1964 O O . PHE A 1 243 ? -7.941 3.252 -11.431 1.00 84.38 243 PHE A O 1
ATOM 1971 N N . ASN A 1 244 ? -6.602 3.368 -13.226 1.00 82.12 244 ASN A N 1
ATOM 1972 C CA . ASN A 1 244 ? -6.935 4.763 -13.566 1.00 82.12 244 ASN A CA 1
ATOM 1973 C C . ASN A 1 244 ? -8.204 4.901 -14.424 1.00 82.12 244 ASN A C 1
ATOM 1975 O O . ASN A 1 244 ? -8.614 6.006 -14.754 1.00 82.12 244 ASN A O 1
ATOM 1979 N N . GLU A 1 245 ? -8.821 3.780 -14.797 1.00 83.00 245 GLU A N 1
ATOM 1980 C CA . GLU A 1 245 ? -10.066 3.735 -15.558 1.00 83.00 245 GLU A CA 1
ATOM 1981 C C . GLU A 1 245 ? -11.060 2.828 -14.833 1.00 83.00 245 GLU A C 1
ATOM 1983 O O . GLU A 1 245 ? -10.766 1.654 -14.577 1.00 83.00 245 GLU A O 1
ATOM 1988 N N . LEU A 1 246 ? -12.261 3.341 -14.546 1.00 87.56 246 LEU A N 1
ATOM 1989 C CA . LEU A 1 246 ? -13.318 2.568 -13.886 1.00 87.56 246 LEU A CA 1
ATOM 1990 C C . LEU A 1 246 ? -13.668 1.284 -14.657 1.00 87.56 246 LEU A C 1
ATOM 1992 O O . LEU A 1 246 ? -13.919 0.245 -14.052 1.00 87.56 246 LEU A O 1
ATOM 1996 N N . SER A 1 247 ? -13.633 1.324 -15.991 1.00 87.81 247 SER A N 1
ATOM 1997 C CA . SER A 1 247 ? -13.877 0.160 -16.854 1.00 87.81 247 SER A CA 1
ATOM 1998 C C . SER A 1 247 ? -12.898 -0.989 -16.577 1.00 87.81 247 SER A C 1
ATOM 2000 O O . SER A 1 247 ? -13.311 -2.147 -16.504 1.00 87.81 247 SER A O 1
ATOM 2002 N N . LYS A 1 248 ? -11.610 -0.684 -16.371 1.00 91.12 248 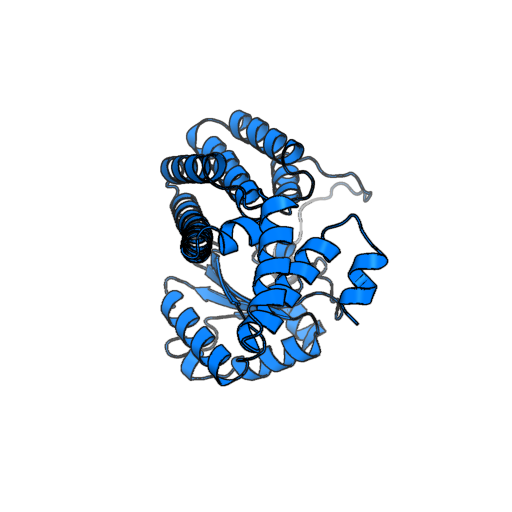LYS A N 1
ATOM 2003 C CA . LYS A 1 248 ? -10.580 -1.671 -16.022 1.00 91.12 248 LYS A CA 1
ATOM 2004 C C . LYS A 1 248 ? -10.787 -2.222 -14.618 1.00 91.12 248 LYS A C 1
ATOM 2006 O O . LYS A 1 248 ? -10.705 -3.434 -14.436 1.00 91.12 248 LYS A O 1
ATOM 2011 N N . ALA A 1 249 ? -11.111 -1.355 -13.659 1.00 90.06 249 ALA A N 1
ATOM 2012 C CA . ALA A 1 249 ? -11.407 -1.763 -12.289 1.00 90.06 249 ALA A CA 1
ATOM 2013 C C . ALA A 1 249 ? -12.618 -2.711 -12.236 1.00 90.06 249 ALA A C 1
ATOM 2015 O O . ALA A 1 249 ? -12.542 -3.777 -11.632 1.00 90.06 249 ALA A O 1
ATOM 2016 N N . LEU A 1 250 ? -13.707 -2.381 -12.939 1.00 92.44 250 LEU A N 1
ATOM 2017 C CA . LEU A 1 250 ? -14.899 -3.231 -13.046 1.00 92.44 250 LEU A CA 1
ATOM 2018 C C . LEU A 1 250 ? -14.605 -4.549 -13.765 1.00 92.44 250 LEU A C 1
ATOM 2020 O O . LEU A 1 250 ? -15.060 -5.602 -13.323 1.00 92.44 250 LEU A O 1
ATOM 2024 N N . LYS A 1 251 ? -13.813 -4.523 -14.846 1.00 93.06 251 LYS A N 1
ATOM 2025 C CA . LYS A 1 251 ? -13.369 -5.747 -15.528 1.00 93.06 251 LYS A CA 1
ATOM 2026 C C . LYS A 1 251 ? -12.571 -6.651 -14.587 1.00 93.06 251 LYS A C 1
ATOM 2028 O O . LYS A 1 251 ? -12.764 -7.862 -14.615 1.00 93.06 251 LYS A O 1
ATOM 2033 N N . TYR A 1 252 ? -11.681 -6.077 -13.780 1.00 95.12 252 TYR A N 1
ATOM 2034 C CA . TYR A 1 252 ? -10.915 -6.819 -12.784 1.00 95.12 252 TYR A CA 1
ATOM 2035 C C . TYR A 1 252 ? -11.822 -7.400 -11.694 1.00 95.12 252 TYR A C 1
ATOM 2037 O O . TYR A 1 252 ? -11.776 -8.601 -11.451 1.00 95.12 252 TYR A O 1
ATOM 2045 N N . PHE A 1 253 ? -12.698 -6.576 -11.108 1.00 95.88 253 PHE A N 1
ATOM 2046 C CA . PHE A 1 253 ? -13.675 -6.999 -10.103 1.00 95.88 253 PHE A CA 1
ATOM 2047 C C . PHE A 1 253 ? -14.523 -8.174 -10.603 1.00 95.88 253 PHE A C 1
ATOM 2049 O O . PHE A 1 253 ? -14.584 -9.207 -9.951 1.00 95.88 253 PHE A O 1
ATOM 2056 N N . ASN A 1 254 ? -15.097 -8.073 -11.802 1.00 93.25 254 ASN A N 1
ATOM 2057 C CA . ASN A 1 254 ? -15.910 -9.150 -12.369 1.00 93.25 254 ASN A CA 1
ATOM 2058 C C . ASN A 1 254 ? -15.103 -10.416 -12.691 1.00 93.25 254 ASN A C 1
ATOM 2060 O O . ASN A 1 254 ? -15.650 -11.511 -12.640 1.00 93.25 254 ASN A O 1
ATOM 2064 N N . GLY A 1 255 ? -13.822 -10.279 -13.045 1.00 94.25 255 GLY A N 1
ATOM 2065 C CA . GLY A 1 255 ? -12.956 -11.421 -13.334 1.00 94.25 255 GLY A CA 1
ATOM 2066 C C . GLY A 1 255 ? -12.520 -12.175 -12.081 1.00 94.25 255 GLY A C 1
ATOM 2067 O O . GLY A 1 255 ? -12.369 -13.391 -12.129 1.00 94.25 255 GLY A O 1
ATOM 2068 N N . ILE A 1 256 ? -12.309 -11.459 -10.975 1.00 95.69 256 ILE A N 1
ATOM 2069 C CA . ILE A 1 256 ? -11.805 -12.049 -9.736 1.00 95.69 256 ILE A CA 1
ATOM 2070 C C . ILE A 1 256 ? -12.927 -12.550 -8.824 1.00 95.69 256 ILE A C 1
ATOM 2072 O O . ILE A 1 256 ? -12.708 -13.543 -8.147 1.00 95.69 256 ILE A O 1
ATOM 2076 N N . ARG A 1 257 ? -14.108 -11.903 -8.818 1.00 92.81 257 ARG A N 1
ATOM 2077 C CA . ARG A 1 257 ? -15.152 -12.022 -7.775 1.00 92.81 257 ARG A CA 1
ATOM 2078 C C . ARG A 1 257 ? -15.613 -13.437 -7.450 1.00 92.81 257 ARG A C 1
ATOM 2080 O O . ARG A 1 257 ? -15.950 -13.702 -6.296 1.00 92.81 257 ARG A O 1
ATOM 2087 N N . ASP A 1 258 ? -15.588 -14.311 -8.448 1.00 86.56 258 ASP A N 1
ATOM 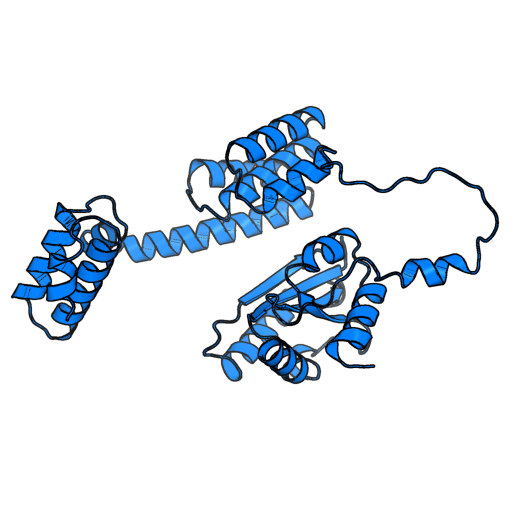2088 C CA . ASP A 1 258 ? -16.115 -15.673 -8.384 1.00 86.56 258 ASP A CA 1
ATOM 2089 C C . ASP A 1 258 ? -15.019 -16.730 -8.680 1.00 86.56 258 ASP A C 1
ATOM 2091 O O . ASP A 1 258 ? -15.314 -17.887 -8.982 1.00 86.56 258 ASP A O 1
ATOM 2095 N N . ASP A 1 259 ? -13.730 -16.353 -8.609 1.00 93.38 259 ASP A N 1
ATOM 2096 C CA . ASP A 1 259 ? -12.604 -17.256 -8.887 1.00 93.38 259 ASP A CA 1
ATOM 2097 C C . ASP A 1 259 ? -12.396 -18.281 -7.754 1.00 93.38 259 ASP A C 1
ATOM 2099 O O . ASP A 1 259 ? -11.924 -17.977 -6.653 1.00 93.38 259 ASP A O 1
ATOM 2103 N N . SER A 1 260 ? -12.708 -19.548 -8.042 1.00 90.38 260 SER A N 1
ATOM 2104 C CA . SER A 1 260 ? -12.641 -20.637 -7.060 1.00 90.38 260 SER A CA 1
ATOM 2105 C C . SER A 1 260 ? -11.234 -20.914 -6.523 1.00 90.38 260 SER A C 1
ATOM 2107 O O . SER A 1 260 ? -11.093 -21.470 -5.434 1.00 90.38 260 SER A O 1
ATOM 2109 N N . TYR A 1 261 ? -10.181 -20.576 -7.278 1.00 90.25 261 TYR A N 1
ATOM 2110 C CA . TYR A 1 261 ? -8.808 -20.764 -6.814 1.00 90.25 261 TYR A CA 1
ATOM 2111 C C . TYR A 1 261 ? -8.491 -19.740 -5.727 1.00 90.25 261 TYR A C 1
ATOM 2113 O O . TYR A 1 261 ? -8.058 -20.120 -4.637 1.00 90.25 261 TYR A O 1
ATOM 2121 N N . ILE A 1 262 ? -8.779 -18.461 -5.965 1.00 92.31 262 ILE A N 1
ATOM 2122 C CA . ILE A 1 262 ? -8.513 -17.379 -5.009 1.00 92.31 262 ILE A CA 1
ATOM 2123 C C . ILE A 1 262 ? -9.264 -17.599 -3.697 1.00 92.31 262 ILE A C 1
ATOM 2125 O O . ILE A 1 262 ? -8.635 -17.593 -2.631 1.00 92.31 262 ILE A O 1
ATOM 2129 N N . PHE A 1 263 ? -10.566 -17.869 -3.784 1.00 92.69 263 PHE A N 1
ATOM 2130 C CA . PHE A 1 263 ? -11.442 -18.038 -2.621 1.00 92.69 263 PHE A CA 1
ATOM 2131 C C . PHE A 1 263 ? -11.421 -19.450 -2.029 1.00 92.69 263 PHE A C 1
ATOM 2133 O O . PHE A 1 263 ? -12.201 -19.759 -1.128 1.00 92.69 263 PHE A O 1
ATOM 2140 N N . SER A 1 264 ? -10.504 -20.314 -2.478 1.00 86.88 264 SER A N 1
ATOM 2141 C CA . SER A 1 264 ? -10.333 -21.637 -1.880 1.00 86.88 264 SER A CA 1
ATOM 2142 C C . SER A 1 264 ? -10.070 -21.537 -0.371 1.00 86.88 264 SER A C 1
ATOM 2144 O O . SER A 1 264 ? -9.169 -20.836 0.094 1.00 86.88 264 SER A O 1
ATOM 2146 N N . GLY A 1 265 ? -10.897 -22.242 0.406 1.00 80.56 265 GLY A N 1
ATOM 2147 C CA . GLY A 1 265 ? -10.831 -22.248 1.869 1.00 80.56 265 GLY A CA 1
ATOM 2148 C C . GLY A 1 265 ? -11.534 -21.076 2.561 1.00 80.56 265 GLY A C 1
ATOM 2149 O O . GLY A 1 265 ? -11.517 -21.032 3.787 1.00 80.56 265 GLY A O 1
ATOM 2150 N N . MET A 1 266 ? -12.174 -20.164 1.821 1.00 90.31 266 MET A N 1
ATOM 2151 C CA . MET A 1 266 ? -13.048 -19.133 2.389 1.00 90.31 266 MET A CA 1
ATOM 2152 C C . MET A 1 266 ? -14.500 -19.610 2.374 1.00 90.31 266 MET A C 1
ATOM 2154 O O . MET A 1 266 ? -14.936 -20.265 1.426 1.00 90.31 266 MET A O 1
ATOM 2158 N N . ARG A 1 267 ? -15.256 -19.309 3.434 1.00 86.38 267 ARG A N 1
ATOM 2159 C CA . ARG A 1 267 ? -16.689 -19.618 3.469 1.00 86.38 267 ARG A CA 1
ATOM 2160 C C . ARG A 1 267 ? -17.443 -18.537 2.704 1.00 86.38 267 ARG A C 1
ATOM 2162 O O . ARG A 1 267 ? -17.105 -17.359 2.780 1.00 86.38 267 ARG A O 1
ATOM 2169 N N . GLU A 1 268 ? -18.481 -18.931 1.980 1.00 81.06 268 GLU A N 1
ATOM 2170 C CA . GLU A 1 268 ? -19.361 -17.960 1.334 1.00 81.06 268 GLU A CA 1
ATOM 2171 C C . GLU A 1 268 ? -19.957 -17.018 2.392 1.00 81.06 268 GLU A C 1
ATOM 2173 O O . GLU A 1 268 ? -20.403 -17.460 3.454 1.00 81.06 268 GLU A O 1
ATOM 2178 N N . GLY A 1 269 ? -19.891 -15.711 2.136 1.00 80.06 269 GLY A N 1
ATOM 2179 C CA . GLY A 1 269 ? -20.330 -14.680 3.077 1.00 80.06 269 GLY A CA 1
ATOM 2180 C C . GLY A 1 269 ? -19.372 -14.385 4.240 1.00 80.06 269 GLY A C 1
ATOM 2181 O O . GLY A 1 269 ? -19.703 -13.543 5.068 1.00 80.06 269 GLY A O 1
ATOM 2182 N N . SER A 1 270 ? -18.194 -15.022 4.325 1.00 86.56 270 SER A N 1
ATOM 2183 C CA . SER A 1 270 ? -17.177 -14.697 5.347 1.00 86.56 270 SER A CA 1
ATOM 2184 C C . SER A 1 270 ? -16.187 -13.611 4.912 1.00 86.56 270 SER A C 1
ATOM 2186 O O . SER A 1 270 ? -15.175 -13.393 5.579 1.00 86.56 270 SER A O 1
ATOM 2188 N N . TYR A 1 271 ? -16.426 -12.985 3.763 1.00 93.50 271 TYR A N 1
ATOM 2189 C CA . TYR A 1 271 ? -15.573 -11.957 3.188 1.00 93.50 271 TYR A CA 1
ATOM 2190 C C . TYR A 1 271 ? -16.413 -10.940 2.417 1.00 93.50 271 TYR A C 1
ATOM 2192 O O . TYR A 1 271 ? -17.437 -11.292 1.828 1.00 93.50 271 TYR A O 1
ATOM 2200 N N . ASP A 1 272 ? -15.945 -9.694 2.390 1.00 93.94 272 ASP A N 1
ATOM 2201 C CA . ASP A 1 272 ? -16.521 -8.629 1.569 1.00 93.94 272 ASP A CA 1
ATOM 2202 C C . ASP A 1 272 ? -15.572 -8.286 0.426 1.00 93.94 272 ASP A C 1
ATOM 2204 O O . ASP A 1 272 ? -14.351 -8.381 0.552 1.00 93.94 272 ASP A O 1
ATOM 2208 N N . GLN A 1 273 ? -16.127 -7.858 -0.701 1.00 95.50 273 GLN A N 1
ATOM 2209 C CA . GLN A 1 273 ? -15.337 -7.383 -1.828 1.00 95.50 273 GLN A CA 1
ATOM 2210 C C . GLN A 1 273 ? -16.052 -6.259 -2.562 1.00 95.50 273 GLN A C 1
ATOM 2212 O O . GLN A 1 273 ? -17.260 -6.330 -2.809 1.00 95.50 273 GLN A O 1
ATOM 2217 N N . PHE A 1 274 ? -15.284 -5.237 -2.922 1.00 97.06 274 PHE A N 1
ATOM 2218 C CA . PHE A 1 274 ? -15.776 -4.028 -3.569 1.00 97.06 274 PHE A CA 1
ATOM 2219 C C . PHE A 1 274 ? -14.648 -3.286 -4.290 1.00 97.06 274 PHE A C 1
ATOM 2221 O O . PHE A 1 274 ? -13.463 -3.511 -4.040 1.00 97.06 274 PHE A O 1
ATOM 2228 N N . LEU A 1 275 ? -15.019 -2.367 -5.181 1.00 96.81 275 LEU A N 1
ATOM 2229 C CA . LEU A 1 275 ? -14.097 -1.343 -5.663 1.00 96.81 275 LEU A CA 1
ATOM 2230 C C . LEU A 1 275 ? -14.133 -0.142 -4.727 1.00 96.81 275 LEU A C 1
ATOM 2232 O O . LEU A 1 275 ? -15.209 0.341 -4.383 1.00 96.81 275 LEU A O 1
ATOM 2236 N N . ILE A 1 276 ? -12.958 0.364 -4.369 1.00 88.94 276 ILE A N 1
ATOM 2237 C CA . ILE A 1 276 ? -12.792 1.568 -3.559 1.00 88.94 276 ILE A CA 1
ATOM 2238 C C . ILE A 1 276 ? -11.951 2.594 -4.309 1.00 88.94 276 ILE A C 1
ATOM 2240 O O . ILE A 1 276 ? -10.930 2.254 -4.901 1.00 88.94 276 ILE A O 1
ATOM 2244 N N . SER A 1 277 ? -12.388 3.852 -4.329 1.00 84.56 277 SER A N 1
ATOM 2245 C CA . SER A 1 277 ? -11.622 4.946 -4.935 1.00 84.56 277 SER A CA 1
ATOM 2246 C C . SER A 1 277 ? -10.559 5.477 -3.972 1.00 84.56 277 SER A C 1
ATOM 2248 O O . SER A 1 277 ? -10.730 5.404 -2.753 1.00 84.56 277 SER A O 1
ATOM 2250 N N . ALA A 1 278 ? -9.495 6.078 -4.511 1.00 73.19 278 ALA A N 1
ATOM 2251 C CA . ALA A 1 278 ? -8.473 6.777 -3.724 1.00 73.19 278 ALA A CA 1
ATOM 2252 C C . ALA A 1 278 ? -9.081 7.820 -2.766 1.00 73.19 278 ALA A C 1
ATOM 2254 O O . ALA A 1 278 ? -8.610 7.989 -1.649 1.00 73.19 278 ALA A O 1
ATOM 2255 N N . GLU A 1 279 ? -10.163 8.478 -3.189 1.00 76.94 279 GLU A N 1
ATOM 2256 C CA . GLU A 1 279 ? -10.886 9.483 -2.402 1.00 76.94 279 GLU A CA 1
ATOM 2257 C C . GLU A 1 279 ? -11.651 8.876 -1.219 1.00 76.94 279 GLU A C 1
ATOM 2259 O O . GLU A 1 279 ? -11.714 9.468 -0.145 1.00 76.94 279 GLU A O 1
ATOM 2264 N N . ASN A 1 280 ? -12.243 7.692 -1.404 1.00 79.50 280 ASN A N 1
ATOM 2265 C CA . ASN A 1 280 ? -13.043 7.035 -0.372 1.00 79.50 280 ASN A CA 1
ATOM 2266 C C . ASN A 1 280 ? -12.201 6.192 0.590 1.00 79.50 280 ASN A C 1
ATOM 2268 O O . ASN A 1 280 ? -12.645 5.913 1.705 1.00 79.50 280 ASN A O 1
ATOM 2272 N N . TYR A 1 281 ? -11.004 5.780 0.166 1.00 76.69 281 TYR A N 1
ATOM 2273 C CA . TYR A 1 281 ? -10.121 4.907 0.931 1.00 76.69 281 TYR A CA 1
ATOM 2274 C C . TYR A 1 281 ? -9.832 5.419 2.353 1.00 76.69 281 TYR A C 1
ATOM 2276 O O . TYR A 1 281 ? -10.025 4.642 3.289 1.00 76.69 281 TYR A O 1
ATOM 2284 N N . PRO A 1 282 ? -9.465 6.698 2.585 1.00 68.25 282 PRO A N 1
ATOM 2285 C CA . PRO A 1 282 ? -9.195 7.190 3.936 1.00 68.25 282 PRO A CA 1
ATOM 2286 C C . PRO A 1 282 ? -10.430 7.154 4.843 1.00 68.25 282 PRO A C 1
ATOM 2288 O O . PRO A 1 282 ? -10.339 6.736 5.996 1.00 68.25 282 PRO A O 1
ATOM 2291 N N . GLY A 1 283 ? -11.596 7.545 4.314 1.00 66.56 283 GLY A N 1
ATOM 2292 C CA . GLY A 1 283 ? -12.858 7.515 5.057 1.00 66.56 283 GLY A CA 1
ATOM 2293 C C . GLY A 1 283 ? -13.278 6.090 5.411 1.00 66.56 283 GLY A C 1
ATOM 2294 O O . GLY A 1 283 ? -13.667 5.814 6.542 1.00 66.56 283 GLY A O 1
ATOM 2295 N N . PHE A 1 284 ? -13.135 5.154 4.471 1.00 79.50 284 PHE A N 1
ATOM 2296 C CA . PHE A 1 284 ? -13.373 3.738 4.730 1.00 79.50 284 PHE A CA 1
ATOM 2297 C C . PHE A 1 284 ? -12.411 3.182 5.781 1.00 79.50 284 PHE A C 1
ATOM 2299 O O . PHE A 1 284 ? -12.848 2.528 6.722 1.00 79.50 284 PHE A O 1
ATOM 2306 N N . PHE A 1 285 ? -11.117 3.472 5.659 1.00 69.06 285 PHE A N 1
ATOM 2307 C CA . PHE A 1 285 ? -10.099 2.965 6.576 1.00 69.06 285 PHE A CA 1
ATOM 2308 C C . PHE A 1 285 ? -10.291 3.484 8.011 1.00 69.06 285 PHE A C 1
ATOM 2310 O O . PHE A 1 285 ? -10.006 2.772 8.974 1.00 69.06 285 PHE A O 1
ATOM 2317 N N . LYS A 1 286 ? -10.815 4.708 8.164 1.00 70.00 286 LYS A N 1
ATOM 2318 C CA . LYS A 1 286 ? -11.168 5.297 9.461 1.00 70.00 286 LYS A CA 1
ATOM 2319 C C . LYS A 1 286 ? -12.392 4.628 10.087 1.00 70.00 286 LYS A C 1
ATOM 2321 O O . LYS A 1 286 ? -12.331 4.218 11.243 1.00 70.00 286 LYS A O 1
ATOM 2326 N N . GLU A 1 287 ? -13.486 4.531 9.336 1.00 77.31 287 GLU A N 1
ATOM 2327 C CA . GLU A 1 287 ? -14.777 4.066 9.863 1.00 77.31 287 GLU A CA 1
ATOM 2328 C C . GLU A 1 287 ? -14.877 2.537 9.931 1.00 77.31 287 GLU A C 1
ATOM 2330 O O . GLU A 1 287 ? -15.624 2.003 10.748 1.00 77.31 287 GLU A O 1
ATOM 2335 N N . LYS A 1 288 ? -14.137 1.827 9.068 1.00 79.88 288 LYS A N 1
ATOM 2336 C CA . LYS A 1 288 ? -14.077 0.355 8.955 1.00 79.88 288 LYS A CA 1
ATOM 2337 C C . LYS A 1 288 ? -15.446 -0.304 8.770 1.00 79.88 288 LYS A C 1
ATOM 2339 O O . LYS A 1 288 ? -15.611 -1.503 8.976 1.00 79.88 288 LYS A O 1
ATOM 2344 N N . ASN A 1 289 ? -16.440 0.479 8.360 1.00 83.25 289 ASN A N 1
ATOM 2345 C CA . ASN A 1 289 ? -17.805 0.023 8.181 1.00 83.25 289 ASN A CA 1
ATOM 2346 C C . ASN A 1 289 ? -17.954 -0.636 6.801 1.00 83.25 289 ASN A C 1
ATOM 2348 O O . ASN A 1 289 ? -18.390 -0.009 5.831 1.00 83.25 289 ASN A O 1
ATOM 2352 N N . THR A 1 290 ? -17.563 -1.911 6.717 1.00 87.31 290 THR A N 1
ATOM 2353 C CA . THR A 1 290 ? -17.655 -2.718 5.488 1.00 87.31 290 THR A CA 1
ATOM 2354 C C . THR A 1 290 ? -19.084 -2.812 4.983 1.00 87.31 290 THR A C 1
ATOM 2356 O O . THR A 1 290 ? -19.310 -2.661 3.787 1.00 87.31 290 THR A O 1
ATOM 2359 N N . ALA A 1 291 ? -20.059 -2.945 5.884 1.00 87.00 291 ALA A N 1
ATOM 2360 C CA . ALA A 1 291 ? -21.469 -3.024 5.530 1.00 87.00 291 ALA A CA 1
ATOM 2361 C C . ALA A 1 291 ? -21.959 -1.757 4.806 1.00 87.00 291 ALA A C 1
ATOM 2363 O O . ALA A 1 291 ? -22.569 -1.859 3.740 1.00 87.00 291 ALA A O 1
ATOM 2364 N N . ALA A 1 292 ? -21.660 -0.565 5.335 1.00 86.75 292 ALA A N 1
ATOM 2365 C CA . ALA A 1 292 ? -22.022 0.696 4.683 1.00 86.75 292 ALA A CA 1
ATOM 2366 C C . ALA A 1 292 ? -21.319 0.859 3.329 1.00 86.75 292 ALA A C 1
ATOM 2368 O O . ALA A 1 292 ? -21.955 1.246 2.345 1.00 86.75 292 ALA A O 1
ATOM 2369 N N . TYR A 1 293 ? -20.026 0.524 3.254 1.00 91.81 293 TYR A N 1
ATOM 2370 C CA . TYR A 1 293 ? -19.276 0.633 2.003 1.00 91.81 293 TYR A CA 1
ATOM 2371 C C . TYR A 1 293 ? -19.777 -0.344 0.938 1.00 91.81 293 TYR A C 1
ATOM 2373 O O . TYR A 1 293 ? -19.919 0.029 -0.224 1.00 91.81 293 TYR A O 1
ATOM 2381 N N . GLN A 1 294 ? -20.118 -1.572 1.329 1.00 90.44 294 GLN A N 1
ATOM 2382 C CA . GLN A 1 294 ? -20.653 -2.586 0.426 1.00 90.44 294 GLN A CA 1
ATOM 2383 C C . GLN A 1 294 ? -21.976 -2.133 -0.197 1.00 90.44 294 GLN A C 1
ATOM 2385 O O . GLN A 1 294 ? -22.200 -2.337 -1.389 1.00 90.44 294 GLN A O 1
ATOM 2390 N N . GLN A 1 295 ? -22.836 -1.469 0.580 1.00 87.69 295 GLN A N 1
ATOM 2391 C CA . GLN A 1 295 ? -24.083 -0.891 0.071 1.00 87.69 295 GLN A CA 1
ATOM 2392 C C . GLN A 1 295 ? -23.829 0.287 -0.871 1.00 87.69 295 GLN A C 1
ATOM 2394 O O . GLN A 1 295 ? -24.411 0.355 -1.954 1.00 87.69 295 GLN A O 1
ATOM 2399 N N . PHE A 1 296 ? -22.917 1.188 -0.500 1.00 92.44 296 PHE A N 1
ATOM 2400 C CA . PHE A 1 296 ? -22.481 2.267 -1.381 1.00 92.44 296 PHE A CA 1
ATOM 2401 C C . PHE A 1 296 ? -21.940 1.731 -2.712 1.00 92.44 296 PHE A C 1
ATOM 2403 O O . PHE A 1 296 ? -22.301 2.240 -3.775 1.00 92.44 296 PHE A O 1
ATOM 2410 N N . PHE A 1 297 ? -21.111 0.689 -2.661 1.00 94.25 297 PHE A N 1
ATOM 2411 C CA . PHE A 1 297 ? -20.534 0.051 -3.833 1.00 94.25 297 PHE A CA 1
ATOM 2412 C C . PHE A 1 297 ? -21.618 -0.561 -4.729 1.00 94.25 297 PHE A C 1
ATOM 2414 O O . PHE A 1 297 ? -21.698 -0.203 -5.902 1.00 94.25 297 PHE A O 1
ATOM 2421 N N . LYS A 1 298 ? -22.502 -1.405 -4.182 1.00 88.44 298 LYS A N 1
ATOM 2422 C CA . LYS A 1 298 ? -23.614 -2.018 -4.932 1.00 88.44 298 LYS A CA 1
ATOM 2423 C C . LYS A 1 298 ? -24.469 -0.974 -5.649 1.00 88.44 298 LYS A C 1
ATOM 2425 O O . LYS A 1 298 ? -24.619 -1.032 -6.870 1.00 88.44 298 LYS A O 1
ATOM 2430 N N . LYS A 1 299 ? -24.896 0.055 -4.916 1.00 89.56 299 LYS A N 1
ATOM 2431 C CA . LYS A 1 299 ? -25.746 1.123 -5.445 1.00 89.56 299 LYS A CA 1
ATOM 2432 C C . LYS A 1 299 ? -25.087 1.921 -6.570 1.00 89.56 299 LYS A C 1
ATOM 2434 O O . LYS A 1 299 ? -25.744 2.249 -7.553 1.00 89.56 299 LYS A O 1
ATOM 2439 N N . ASN A 1 300 ? -23.812 2.287 -6.419 1.00 88.88 300 ASN A N 1
ATOM 2440 C CA . ASN A 1 300 ? -23.166 3.254 -7.316 1.00 88.88 300 ASN A CA 1
ATOM 2441 C C . ASN A 1 300 ? -22.318 2.617 -8.428 1.00 88.88 300 ASN A C 1
ATOM 2443 O O . ASN A 1 300 ? -22.129 3.243 -9.467 1.00 88.88 300 ASN A O 1
ATOM 2447 N N . TYR A 1 301 ? -21.810 1.398 -8.231 1.00 87.62 301 TYR A N 1
ATOM 2448 C CA . TYR A 1 301 ? -20.953 0.707 -9.202 1.00 87.62 301 TYR A CA 1
ATOM 2449 C C . TYR A 1 301 ? -21.681 -0.414 -9.943 1.00 87.62 301 TYR A C 1
ATOM 2451 O O . TYR A 1 301 ? -21.364 -0.658 -11.106 1.00 87.62 301 TYR A O 1
ATOM 2459 N N . LEU A 1 302 ? -22.623 -1.101 -9.284 1.00 85.88 302 LEU A N 1
ATOM 2460 C CA . LEU A 1 302 ? -23.347 -2.241 -9.864 1.00 85.88 302 LEU A CA 1
ATOM 2461 C C . LEU A 1 302 ? -24.783 -1.889 -10.279 1.00 85.88 302 LEU A C 1
ATOM 2463 O O . LEU A 1 302 ? -25.339 -2.551 -11.150 1.00 85.88 302 LEU A O 1
ATOM 2467 N N . GLY A 1 303 ? -25.356 -0.825 -9.708 1.00 78.25 303 GLY A N 1
ATOM 2468 C CA . GLY A 1 303 ? -26.746 -0.429 -9.950 1.00 78.25 303 GLY A CA 1
ATOM 2469 C C . GLY A 1 303 ? -27.764 -1.347 -9.265 1.00 78.25 303 GLY A C 1
ATOM 2470 O O . GLY A 1 303 ? -28.888 -1.464 -9.751 1.00 78.25 303 GLY A O 1
ATOM 2471 N N . GLU A 1 304 ? -27.350 -2.002 -8.178 1.00 69.06 304 GLU A N 1
ATOM 2472 C CA . GLU A 1 304 ? -28.156 -2.911 -7.345 1.00 69.06 304 GLU A CA 1
ATOM 2473 C C . GLU A 1 304 ? -28.782 -2.205 -6.133 1.00 69.06 304 GLU A C 1
ATOM 2475 O O . GLU A 1 304 ? -28.153 -1.261 -5.592 1.00 69.06 304 GLU A O 1
#

Mean predicted aligned error: 18.01 Å

Radius of gyration: 24.5 Å; Cα contacts (8 Å, |Δi|>4): 339; chains: 1; bounding box: 68×48×60 Å

Solvent-accessible surface area (backbone atoms only — not comparable to full-atom values): 17218 Å² total; per-residue (Å²): 113,70,74,62,50,49,78,71,44,83,84,52,74,65,40,58,54,50,34,53,51,49,21,52,52,25,54,76,70,65,39,64,67,61,18,50,53,31,47,52,50,38,40,73,74,37,57,88,37,70,69,19,42,36,74,74,35,76,60,46,53,56,51,49,53,49,47,54,54,43,55,52,50,46,47,52,52,22,49,54,26,42,76,71,67,37,26,71,56,13,35,51,45,21,52,51,44,58,74,75,53,84,50,84,72,56,41,56,50,30,50,49,52,26,19,55,24,38,28,76,73,74,33,62,67,56,16,50,53,41,35,53,48,45,36,71,77,35,74,87,41,80,59,35,63,59,37,32,59,76,68,67,61,74,84,88,75,85,82,90,83,82,88,83,81,94,84,66,92,76,71,47,68,66,52,67,57,54,66,40,82,89,57,72,92,58,70,76,42,45,32,27,45,38,39,37,36,40,56,88,75,39,66,58,69,62,38,48,52,42,46,49,54,49,38,57,74,77,40,62,89,68,74,69,42,81,48,74,46,71,70,52,102,45,37,29,37,37,36,37,38,83,26,72,41,47,69,57,42,51,53,48,48,69,65,52,76,80,37,65,75,51,50,57,86,59,60,90,85,61,55,51,73,46,72,42,36,67,83,37,44,63,58,44,66,71,68,64,51,58,69,14,50,50,51,50,34,34,46,74,74,70,71,94

Foldseek 3Di:
DLVVVCVVPVDDPSNLVSLLVQLVVCVVVVVPVSNVVSLCCNCVVPVPDPSNVCSVDVCSVVVVVVVVVVLVVLLVVLVVCLQVLVLVSNLVSLVVSCVPHDDLAVNLVSLLSNLVSCCSVPHVVSSLVSLVVSCVVNVPYPCVVVSCVSNVPDDDDDDDDDDDDDDDPPPVVVVVLQPPVVDDDDQQFWKKKKKKAFVVQDVVVQLLVLVVVVCCVPPVPVPKDWDKDDLHPTMIIIIIDTDSGSVVVVVSCVSPVPDCSSCPRPDVPRMAIAMDGPSCVVVCSVVVSSVNVSVVRCCRPVVD

Nearest PDB structures (foldseek):
  2xev-assembly1_A  TM=6.702E-01  e=2.759E-03  Xanthomonas campestris
  3qky-assembly1_A  TM=5.394E-01  e=2.759E-03  Rhodothermus marinus DSM 4252
  8gl8-assembly1_I  TM=5.588E-01  e=4.353E-03  Flavobacterium johnsoniae
  2yhc-assembly1_A  TM=4.179E-01  e=2.696E-02  Escheric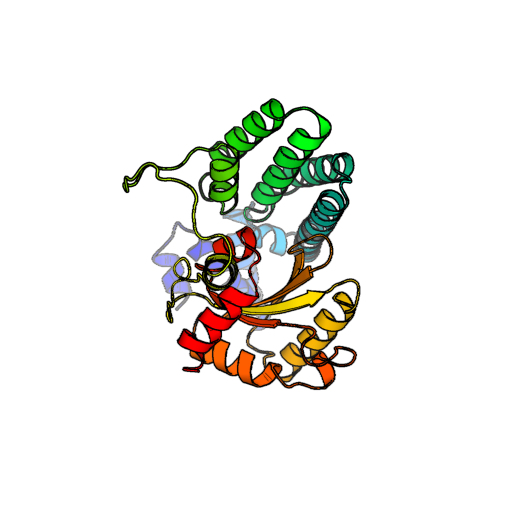hia coli BL21(DE3)
  6lys-assembly1_D  TM=4.547E-01  e=4.252E-02  Escherichia coli K-12

Sequence (304 aa):
LFTALLNRFPENDHALRTSYHLYRIYRDQGDSVNMQLYKDLIINGYPDSDYAKILIDPTYNAQLLAAQNRVQSLYEETYLAFERGQYRTAILYSNEAISNYQDATLIPRFAFLKAVSLGKTMSTDTMKVELKQLINDYPQSEVVEYARLILGEEEATGGTAALSKEDERVSDSLKKTMDFSMYKFNPQATHFYALIVNGNEVNVYGTKVRITDFNTRNYSTENLQVNSVLLDDTWQMITISSFNELSKALKYFNGIRDDSYIFSGMREGSYDQFLISAENYPGFFKEKNTAAYQQFFKKNYLGE

pLDDT: mean 73.34, std 17.05, range [28.42, 97.25]